Protein AF-A0A9E1X4Q5-F1 (afdb_monomer)

pLDDT: mean 82.41, std 16.45, range [34.28, 97.38]

Structure (mmCIF, N/CA/C/O backbone):
data_AF-A0A9E1X4Q5-F1
#
_entry.id   AF-A0A9E1X4Q5-F1
#
loop_
_atom_site.group_PDB
_atom_site.id
_atom_site.type_symbol
_atom_site.label_atom_id
_atom_site.label_alt_id
_atom_site.label_comp_id
_atom_site.label_asym_id
_atom_site.label_entity_id
_atom_site.label_seq_id
_atom_site.pdbx_PDB_ins_code
_atom_site.Cartn_x
_atom_site.Cartn_y
_atom_site.Cartn_z
_atom_site.occupancy
_atom_site.B_iso_or_equiv
_atom_site.auth_seq_id
_atom_site.auth_comp_id
_atom_site.auth_asym_id
_atom_site.auth_atom_id
_atom_site.pdbx_PDB_model_num
ATOM 1 N N . MET A 1 1 ? -18.851 26.714 -22.599 1.00 34.28 1 MET A N 1
ATOM 2 C CA . MET A 1 1 ? -17.697 27.621 -22.749 1.00 34.28 1 MET A CA 1
ATOM 3 C C . MET A 1 1 ? -16.545 26.912 -22.076 1.00 34.28 1 MET A C 1
ATOM 5 O O . MET A 1 1 ? -16.509 26.862 -20.859 1.00 34.28 1 MET A O 1
ATOM 9 N N . THR A 1 2 ? -15.732 26.218 -22.861 1.00 35.66 2 THR A N 1
ATOM 10 C CA . THR A 1 2 ? -14.539 25.508 -22.399 1.00 35.66 2 THR A CA 1
ATOM 11 C C . THR A 1 2 ? -13.485 26.551 -22.055 1.00 35.66 2 THR A C 1
ATOM 13 O O . THR A 1 2 ? -12.970 27.226 -22.943 1.00 35.66 2 THR A O 1
ATOM 16 N N . THR A 1 3 ? -13.211 26.738 -20.769 1.00 34.78 3 THR A N 1
ATOM 17 C CA . THR A 1 3 ? -12.024 27.454 -20.309 1.00 34.78 3 THR A CA 1
ATOM 18 C C . THR A 1 3 ? -10.852 26.494 -20.442 1.00 34.78 3 THR A C 1
ATOM 20 O O . THR A 1 3 ? -10.623 25.654 -19.582 1.00 34.78 3 THR A O 1
ATOM 23 N N . THR A 1 4 ? -10.155 26.561 -21.572 1.00 42.19 4 THR A N 1
ATOM 24 C CA . THR A 1 4 ? -8.804 26.012 -21.688 1.00 42.19 4 THR A CA 1
ATOM 25 C C . THR A 1 4 ? -7.897 26.893 -20.839 1.00 42.19 4 THR A C 1
ATOM 27 O O . THR A 1 4 ? -7.457 27.950 -21.296 1.00 42.19 4 THR A O 1
ATOM 30 N N . GLU A 1 5 ? -7.694 26.521 -19.578 1.00 45.84 5 GLU A N 1
ATOM 31 C CA . GLU A 1 5 ? -6.597 27.080 -18.796 1.00 45.84 5 GLU A CA 1
ATOM 32 C C . GLU A 1 5 ? -5.300 26.569 -19.418 1.00 45.84 5 GLU A C 1
ATOM 34 O O . GLU A 1 5 ? -5.073 25.366 -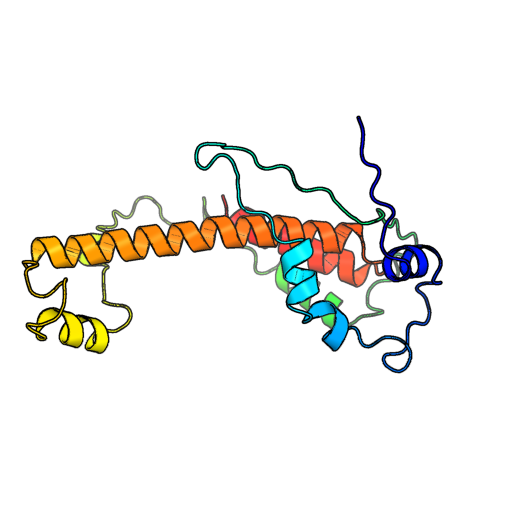19.532 1.00 45.84 5 GLU A O 1
ATOM 39 N N . ASN A 1 6 ? -4.490 27.496 -19.928 1.00 40.47 6 ASN A N 1
ATOM 40 C CA . ASN A 1 6 ? -3.160 27.155 -20.406 1.00 40.47 6 ASN A CA 1
ATOM 41 C C . ASN A 1 6 ? -2.339 26.663 -19.209 1.00 40.47 6 ASN A C 1
ATOM 43 O O . ASN A 1 6 ? -2.387 27.309 -18.158 1.00 40.47 6 ASN A O 1
ATOM 47 N N . PRO A 1 7 ? -1.561 25.579 -19.356 1.00 46.53 7 PRO A N 1
ATOM 48 C CA . PRO A 1 7 ? -0.659 25.151 -18.302 1.00 46.53 7 PRO A CA 1
ATOM 49 C C . PRO A 1 7 ? 0.303 26.289 -17.943 1.00 46.53 7 PRO A C 1
ATOM 51 O O . PRO A 1 7 ? 0.697 27.090 -18.799 1.00 46.53 7 PRO A O 1
ATOM 54 N N . SER A 1 8 ? 0.672 26.356 -16.662 1.00 49.31 8 SER A N 1
ATOM 55 C CA . SER A 1 8 ? 1.704 27.272 -16.171 1.00 49.31 8 SER A CA 1
ATOM 56 C C . SER A 1 8 ? 2.956 27.185 -17.066 1.00 49.31 8 SER A C 1
ATOM 58 O O . SER A 1 8 ? 3.324 26.078 -17.475 1.00 49.31 8 SER A O 1
ATOM 60 N N . PRO A 1 9 ? 3.643 28.306 -17.364 1.00 45.00 9 PRO A N 1
ATOM 61 C CA . PRO A 1 9 ? 4.861 28.321 -18.179 1.00 45.00 9 PRO A CA 1
ATOM 62 C C . PRO A 1 9 ? 5.934 27.312 -17.732 1.00 45.00 9 PRO A C 1
ATOM 64 O O . PRO A 1 9 ? 6.701 26.829 -18.560 1.00 45.00 9 PRO A O 1
ATOM 67 N N . GLU A 1 10 ? 5.967 26.956 -16.446 1.00 48.50 10 GLU A N 1
ATOM 68 C CA . GLU A 1 10 ? 6.881 25.946 -15.895 1.00 48.50 10 GLU A CA 1
ATOM 69 C C . GLU A 1 10 ? 6.459 24.504 -16.214 1.00 48.50 10 GLU A C 1
ATOM 71 O O . GLU A 1 10 ? 7.312 23.650 -16.437 1.00 48.50 10 GLU A O 1
ATOM 76 N N . ALA A 1 11 ? 5.154 24.226 -16.302 1.00 43.97 11 ALA A N 1
ATOM 77 C CA . ALA A 1 11 ? 4.646 22.913 -16.703 1.00 43.97 11 ALA A CA 1
ATOM 78 C C . ALA A 1 11 ? 4.908 22.645 -18.194 1.00 43.97 11 ALA A C 1
ATOM 80 O O . ALA A 1 11 ? 5.283 21.537 -18.564 1.00 43.97 11 ALA A O 1
ATOM 81 N N . ALA A 1 12 ? 4.806 23.681 -19.035 1.00 42.03 12 ALA A N 1
ATOM 82 C CA . ALA A 1 12 ? 5.176 23.595 -20.448 1.00 42.03 12 ALA A CA 1
ATOM 83 C C . ALA A 1 12 ? 6.688 23.361 -20.651 1.00 42.03 12 ALA A C 1
ATOM 85 O O . ALA A 1 12 ? 7.083 22.670 -21.591 1.00 42.03 12 ALA A O 1
ATOM 86 N N . ALA A 1 13 ? 7.532 23.883 -19.754 1.00 42.75 13 ALA A N 1
ATOM 87 C CA . ALA A 1 13 ? 8.980 23.680 -19.801 1.00 42.75 13 ALA A CA 1
ATOM 88 C C . ALA A 1 13 ? 9.401 22.232 -19.476 1.00 42.75 13 ALA A C 1
ATOM 90 O O . ALA A 1 13 ? 10.412 21.766 -19.997 1.00 42.75 13 ALA A O 1
ATOM 91 N N . MET A 1 14 ? 8.620 21.492 -18.676 1.00 45.22 14 MET A N 1
ATOM 92 C CA . MET A 1 14 ? 8.900 20.078 -18.379 1.00 45.22 14 MET A CA 1
ATOM 93 C C . MET A 1 14 ? 8.682 19.152 -19.583 1.00 45.22 14 MET A C 1
ATOM 95 O O . MET A 1 14 ? 9.390 18.159 -19.711 1.00 45.22 14 MET A O 1
ATOM 99 N N . THR A 1 15 ? 7.751 19.484 -20.483 1.00 46.56 15 THR A N 1
ATOM 100 C CA . THR A 1 15 ? 7.451 18.697 -21.696 1.00 46.56 15 THR A CA 1
ATOM 101 C C . THR A 1 15 ? 8.539 18.754 -22.777 1.00 46.56 15 THR A C 1
ATOM 103 O O . THR A 1 15 ? 8.552 17.902 -23.659 1.00 46.56 15 THR A O 1
ATOM 106 N N . GLU A 1 16 ? 9.458 19.726 -22.726 1.00 41.88 16 GLU A N 1
ATOM 107 C CA . GLU A 1 16 ? 10.549 19.884 -23.710 1.00 41.88 16 GLU A CA 1
ATOM 108 C C . GLU A 1 16 ? 11.948 19.535 -23.160 1.00 41.88 16 GLU A C 1
ATOM 110 O O . GLU A 1 16 ? 12.935 19.611 -23.894 1.00 41.88 16 GLU A O 1
ATOM 115 N N . MET A 1 17 ? 12.077 19.148 -21.885 1.00 44.88 17 MET A N 1
ATOM 116 C CA . MET A 1 17 ? 13.381 18.847 -21.284 1.00 44.88 17 MET A CA 1
ATOM 117 C C . MET A 1 17 ? 13.814 17.396 -21.533 1.00 44.88 17 MET A C 1
ATOM 119 O O . MET A 1 17 ? 13.203 16.459 -21.025 1.00 44.88 17 MET A O 1
ATOM 123 N N . ASP A 1 18 ? 14.929 17.224 -22.253 1.00 43.88 18 ASP A N 1
ATOM 124 C CA . ASP A 1 18 ? 15.653 15.953 -22.383 1.00 43.88 18 ASP A CA 1
ATOM 125 C C . ASP A 1 18 ? 15.899 15.340 -20.990 1.00 43.88 18 ASP A C 1
ATOM 127 O O . ASP A 1 18 ? 16.696 15.835 -20.187 1.00 43.88 18 ASP A O 1
ATOM 131 N N . THR A 1 19 ? 15.216 14.231 -20.702 1.00 51.94 19 THR A N 1
ATOM 132 C CA . THR A 1 19 ? 15.195 13.558 -19.390 1.00 51.94 19 THR A CA 1
ATOM 133 C C . THR A 1 19 ? 16.547 12.979 -18.956 1.00 51.94 19 THR A C 1
ATOM 135 O O . THR A 1 19 ? 16.670 12.447 -17.854 1.00 51.94 19 THR A O 1
ATOM 138 N N . GLU A 1 20 ? 17.572 13.044 -19.808 1.00 48.12 20 GLU A N 1
ATOM 139 C CA . GLU A 1 20 ? 18.869 12.418 -19.554 1.00 48.12 20 GLU A CA 1
ATOM 140 C C . GLU A 1 20 ? 19.770 13.196 -18.582 1.00 48.12 20 GLU A C 1
ATOM 142 O O . GLU A 1 20 ? 20.693 12.589 -18.046 1.00 48.12 20 GLU A O 1
ATOM 147 N N . ASN A 1 21 ? 19.535 14.487 -18.294 1.00 47.09 21 ASN A N 1
ATOM 148 C CA . ASN A 1 21 ? 20.440 15.266 -17.427 1.00 47.09 21 ASN A CA 1
ATOM 149 C C . ASN A 1 21 ? 19.767 16.416 -16.652 1.00 47.09 21 ASN A C 1
ATOM 151 O O . ASN A 1 21 ? 20.207 17.565 -16.725 1.00 47.09 21 ASN A O 1
ATOM 155 N N . ILE A 1 22 ? 18.745 16.133 -15.841 1.00 51.69 22 ILE A N 1
ATOM 156 C CA . ILE A 1 22 ? 18.326 17.102 -14.815 1.00 51.69 22 ILE A CA 1
ATOM 157 C C . ILE A 1 22 ? 19.232 16.915 -13.598 1.00 51.69 22 ILE A C 1
ATOM 159 O O . ILE A 1 22 ? 19.037 16.014 -12.787 1.00 51.69 22 ILE A O 1
ATOM 163 N N . SER A 1 23 ? 20.277 17.735 -13.490 1.00 51.00 23 SER A N 1
ATOM 164 C CA . SER A 1 23 ? 21.059 17.806 -12.254 1.00 51.00 23 SER A CA 1
ATOM 165 C C . SER A 1 23 ? 20.244 18.524 -11.172 1.00 51.00 23 SER A C 1
ATOM 167 O O . SER A 1 23 ? 19.636 19.549 -11.483 1.00 51.00 23 SER A O 1
ATOM 169 N N . ASP A 1 24 ? 20.322 18.078 -9.913 1.00 50.56 24 ASP A N 1
ATOM 170 C CA . ASP A 1 24 ? 19.717 18.744 -8.735 1.00 50.56 24 ASP 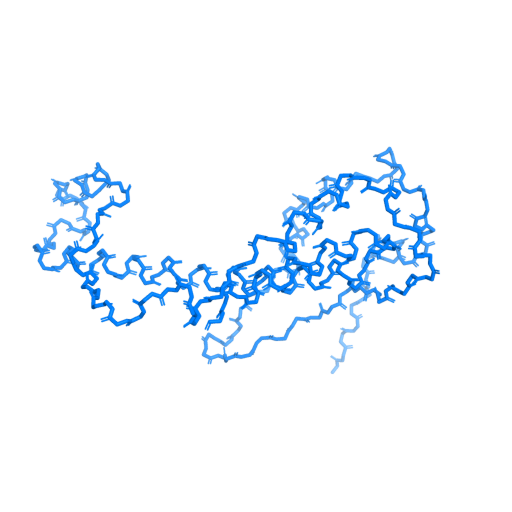A CA 1
ATOM 171 C C . ASP A 1 24 ? 20.055 20.252 -8.636 1.00 50.56 24 ASP A C 1
ATOM 173 O O . ASP A 1 24 ? 19.380 21.004 -7.943 1.00 50.56 24 ASP A O 1
ATOM 177 N N . ALA A 1 25 ? 21.102 20.719 -9.328 1.00 57.19 25 ALA A N 1
ATOM 178 C CA . ALA A 1 25 ? 21.496 22.126 -9.376 1.00 57.19 25 ALA A CA 1
ATOM 179 C C . ALA A 1 25 ? 20.640 23.004 -10.316 1.00 57.19 25 ALA A C 1
ATOM 181 O O . ALA A 1 25 ? 20.704 24.226 -10.209 1.00 57.19 25 ALA A O 1
ATOM 182 N N . ALA A 1 26 ? 19.884 22.413 -11.250 1.00 63.53 26 ALA A N 1
ATOM 183 C CA . ALA A 1 26 ? 19.108 23.138 -12.264 1.00 63.53 26 ALA A CA 1
ATOM 184 C C . ALA A 1 26 ? 17.605 23.206 -11.945 1.00 63.53 26 ALA A C 1
ATOM 186 O O . ALA A 1 26 ? 16.926 24.117 -12.411 1.00 63.53 26 ALA A O 1
ATOM 187 N N . PHE 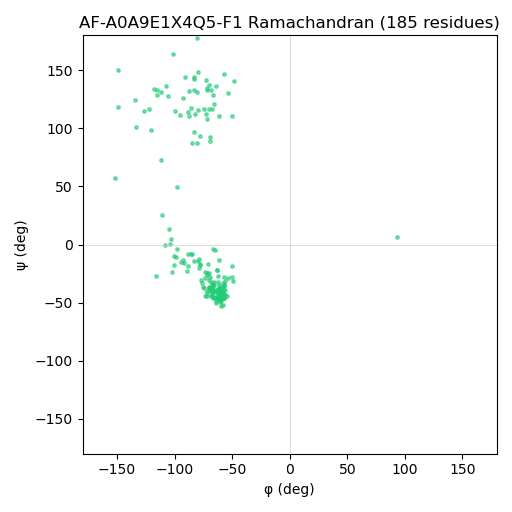A 1 27 ? 17.096 22.267 -11.143 1.00 66.56 27 PHE A N 1
ATOM 188 C CA . PHE A 1 27 ? 15.701 22.212 -10.722 1.00 66.56 27 PHE A CA 1
ATOM 189 C C . PHE A 1 27 ? 15.623 21.590 -9.328 1.00 66.56 27 PHE A C 1
ATOM 191 O O . PHE A 1 27 ? 16.023 20.441 -9.132 1.00 66.56 27 PHE A O 1
ATOM 198 N N . ASP A 1 28 ? 15.128 22.352 -8.352 1.00 80.19 28 ASP A N 1
ATOM 199 C CA . ASP A 1 28 ? 14.955 21.844 -6.994 1.00 80.19 28 ASP A CA 1
ATOM 200 C C . ASP A 1 28 ? 13.667 21.021 -6.914 1.00 80.19 28 ASP A C 1
ATOM 202 O O . ASP A 1 28 ? 12.594 21.517 -6.566 1.00 80.19 28 ASP A O 1
ATOM 206 N N . PHE A 1 29 ? 13.790 19.732 -7.228 1.00 73.25 29 PHE A N 1
ATOM 207 C CA . PHE A 1 29 ? 12.690 18.776 -7.123 1.00 73.25 29 PHE A CA 1
ATOM 208 C C . PHE A 1 29 ? 12.080 18.719 -5.723 1.00 73.25 29 PHE A C 1
ATOM 210 O O . PHE A 1 29 ? 10.887 18.453 -5.600 1.00 73.25 29 PHE A O 1
ATOM 217 N N . ARG A 1 30 ? 12.868 18.952 -4.663 1.00 75.75 30 ARG A N 1
ATOM 218 C CA . ARG A 1 30 ? 12.344 18.909 -3.293 1.00 75.75 30 ARG A CA 1
ATOM 219 C C . ARG A 1 30 ? 11.498 20.137 -3.009 1.00 75.75 30 ARG A C 1
ATOM 221 O O . ARG A 1 30 ? 10.426 19.974 -2.438 1.00 75.75 30 ARG A O 1
ATOM 228 N N . ALA A 1 31 ? 11.950 21.327 -3.391 1.00 82.75 31 ALA A N 1
ATOM 229 C CA . ALA A 1 31 ? 11.144 22.537 -3.250 1.00 82.75 31 ALA A CA 1
ATOM 230 C C . ALA A 1 31 ? 9.865 22.441 -4.088 1.00 82.75 31 ALA A C 1
ATOM 232 O O . ALA A 1 31 ? 8.782 22.694 -3.576 1.00 82.75 31 ALA A O 1
ATOM 233 N N . TYR A 1 32 ? 9.985 21.979 -5.333 1.00 78.62 32 TYR A N 1
ATOM 234 C CA . TYR A 1 32 ? 8.855 21.805 -6.240 1.00 78.62 32 TYR A CA 1
ATOM 235 C C . TYR A 1 32 ? 7.810 20.801 -5.727 1.00 78.62 32 TYR A C 1
ATOM 237 O O . TYR A 1 32 ? 6.614 21.075 -5.771 1.00 78.62 32 TYR A O 1
ATOM 245 N N . ALA A 1 33 ? 8.244 19.636 -5.236 1.00 76.38 33 ALA A N 1
ATOM 246 C CA . ALA A 1 33 ? 7.332 18.594 -4.763 1.00 76.38 33 ALA A CA 1
ATOM 247 C C . ALA A 1 33 ? 6.678 18.924 -3.411 1.00 76.38 33 ALA A C 1
ATOM 249 O O . ALA A 1 33 ? 5.620 18.382 -3.109 1.00 76.38 33 ALA A O 1
ATOM 250 N N . ASN A 1 34 ? 7.301 19.787 -2.600 1.00 81.25 34 ASN A N 1
ATOM 251 C CA . ASN A 1 34 ? 6.814 20.155 -1.267 1.00 81.25 34 ASN A CA 1
ATOM 252 C C . ASN A 1 34 ? 6.179 21.557 -1.214 1.00 81.25 34 ASN A C 1
ATOM 254 O O . ASN A 1 34 ? 5.990 22.083 -0.119 1.00 81.25 34 ASN A O 1
ATOM 258 N N . ASP A 1 35 ? 5.873 22.170 -2.360 1.00 85.00 35 ASP A N 1
ATOM 259 C CA . ASP A 1 35 ? 5.189 23.464 -2.432 1.00 85.00 35 ASP A CA 1
ATOM 260 C C . ASP A 1 35 ? 3.695 23.312 -2.058 1.00 85.00 35 ASP A C 1
ATOM 262 O O . ASP A 1 35 ? 2.941 22.677 -2.805 1.00 85.00 35 ASP A O 1
ATOM 266 N N . PRO A 1 36 ? 3.233 23.876 -0.921 1.00 84.31 36 PRO A N 1
ATOM 267 C CA . PRO A 1 36 ? 1.852 23.729 -0.465 1.00 84.31 36 PRO A CA 1
ATOM 268 C C . PRO A 1 36 ? 0.825 24.393 -1.383 1.00 84.31 36 PRO A C 1
ATOM 270 O O . PRO A 1 36 ? -0.282 23.869 -1.521 1.00 84.31 36 PRO A O 1
ATOM 273 N N . ASP A 1 37 ? 1.167 25.524 -2.004 1.00 84.75 37 ASP A N 1
ATOM 274 C CA . ASP A 1 37 ? 0.241 26.250 -2.878 1.00 84.75 37 ASP A CA 1
ATOM 275 C C . ASP A 1 37 ? -0.032 25.399 -4.121 1.00 84.75 37 ASP A C 1
ATOM 277 O O . ASP A 1 37 ? -1.179 25.127 -4.475 1.00 84.75 37 ASP A O 1
ATOM 281 N N . ARG A 1 38 ? 1.033 24.823 -4.680 1.00 78.69 38 ARG A N 1
ATOM 282 C CA . ARG A 1 38 ? 0.946 23.879 -5.791 1.00 78.69 38 ARG A CA 1
ATOM 283 C C . ARG A 1 38 ? 0.175 22.610 -5.425 1.00 78.69 38 ARG A C 1
ATOM 285 O O . ARG A 1 38 ? -0.667 22.161 -6.199 1.00 78.69 38 ARG A O 1
ATOM 292 N N . ILE A 1 39 ? 0.454 22.004 -4.268 1.00 79.62 39 ILE A N 1
ATOM 293 C CA . ILE A 1 39 ? -0.301 20.830 -3.795 1.00 79.62 39 ILE A CA 1
ATOM 294 C C . ILE A 1 39 ? -1.789 21.173 -3.723 1.00 79.62 39 ILE A C 1
ATOM 296 O O . ILE A 1 39 ? -2.621 20.357 -4.115 1.00 79.62 39 ILE A O 1
ATOM 300 N N . THR A 1 40 ? -2.128 22.383 -3.281 1.00 80.94 40 THR A N 1
ATOM 301 C CA . THR A 1 40 ? -3.514 22.850 -3.186 1.00 80.94 40 THR A CA 1
ATOM 302 C C . THR A 1 40 ? -4.162 23.014 -4.564 1.00 80.94 40 THR A C 1
ATOM 304 O O . THR A 1 40 ? -5.317 22.626 -4.722 1.00 80.94 40 THR A O 1
ATOM 307 N N . ASP A 1 41 ? -3.428 23.482 -5.578 1.00 77.56 41 ASP A N 1
ATOM 308 C CA . ASP A 1 41 ? -3.938 23.621 -6.954 1.00 77.56 41 ASP A CA 1
ATOM 309 C C . ASP A 1 41 ? -4.374 22.279 -7.574 1.00 77.56 41 ASP A C 1
ATOM 311 O O . ASP A 1 41 ? -5.352 22.215 -8.330 1.00 77.56 41 ASP A O 1
ATOM 315 N N . PHE A 1 42 ? -3.668 21.195 -7.233 1.00 71.69 42 PHE A N 1
ATOM 316 C CA . PHE A 1 42 ? -3.977 19.834 -7.691 1.00 71.69 42 PHE A CA 1
ATOM 317 C C . PHE A 1 42 ? -4.844 19.039 -6.709 1.00 71.69 42 PHE A C 1
ATOM 319 O O . PHE A 1 42 ? -5.421 18.019 -7.092 1.00 71.69 42 PHE A O 1
ATOM 326 N N . SER A 1 43 ? -4.967 19.492 -5.459 1.00 74.56 43 SER A N 1
ATOM 327 C CA . SER A 1 43 ? -5.823 18.858 -4.461 1.00 74.56 43 SER A CA 1
ATOM 328 C C . SER A 1 43 ? -7.282 18.997 -4.875 1.00 74.56 43 SER A C 1
ATOM 330 O O . SER A 1 43 ? -7.815 20.094 -5.045 1.00 74.56 43 SER A O 1
ATOM 332 N N . ARG A 1 44 ? -7.953 17.859 -5.032 1.00 72.19 44 ARG A N 1
ATOM 333 C CA . ARG A 1 44 ? -9.385 17.791 -5.319 1.00 72.19 44 ARG A CA 1
ATOM 334 C C . ARG A 1 44 ? -10.086 17.121 -4.147 1.00 72.19 44 ARG A C 1
ATOM 336 O O . ARG A 1 44 ? -9.692 16.039 -3.721 1.00 72.19 44 ARG A O 1
ATOM 343 N N . SER A 1 45 ? -11.130 17.760 -3.633 1.00 75.56 45 SER A N 1
ATOM 344 C CA . SER A 1 45 ? -12.119 17.091 -2.792 1.00 75.56 45 SER A CA 1
ATOM 345 C C . SER A 1 45 ? -13.094 16.329 -3.677 1.00 75.56 45 SER A C 1
ATOM 347 O O . SER A 1 45 ? -13.394 16.764 -4.787 1.00 75.56 45 SER A O 1
ATOM 349 N N . ASN A 1 46 ? -13.617 15.210 -3.185 1.00 76.75 46 ASN A N 1
ATOM 350 C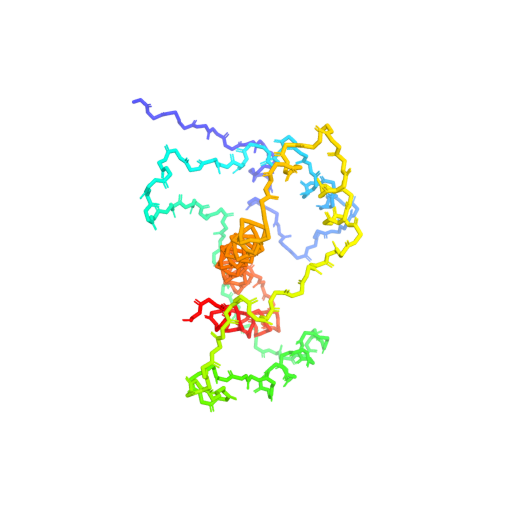 CA . ASN A 1 46 ? -14.726 14.557 -3.860 1.00 76.75 46 ASN A CA 1
ATOM 351 C C . ASN A 1 46 ? -15.996 15.413 -3.695 1.00 76.75 46 ASN A C 1
ATOM 353 O O . ASN A 1 46 ? -16.456 15.618 -2.572 1.00 76.75 46 ASN A O 1
ATOM 357 N N . ASP A 1 47 ? -16.538 15.919 -4.804 1.00 81.69 47 ASP A N 1
ATOM 358 C CA . ASP A 1 47 ? -17.739 16.766 -4.808 1.00 81.69 47 ASP A CA 1
ATOM 359 C C . ASP A 1 47 ? -19.018 15.970 -4.485 1.00 81.69 47 ASP A C 1
ATOM 361 O O . ASP A 1 47 ? -19.991 16.533 -3.979 1.00 81.69 47 ASP A O 1
ATOM 365 N N . ASP A 1 48 ? -19.013 14.656 -4.741 1.00 85.94 48 ASP A N 1
ATOM 366 C CA . ASP A 1 48 ? -20.077 13.728 -4.351 1.00 85.94 48 ASP A CA 1
ATOM 367 C C . ASP A 1 48 ? -19.521 12.629 -3.445 1.00 85.94 48 ASP A C 1
ATOM 369 O O . ASP A 1 48 ? -18.987 11.615 -3.897 1.00 85.94 48 ASP A O 1
ATOM 373 N N . VAL A 1 49 ? -19.711 12.809 -2.139 1.00 82.44 49 VAL A N 1
ATOM 374 C CA . VAL A 1 49 ? -19.276 11.864 -1.099 1.00 82.44 49 VAL A CA 1
ATOM 375 C C . VAL A 1 49 ? -19.926 10.478 -1.198 1.00 82.44 49 VAL A C 1
ATOM 377 O O . VAL A 1 49 ? -19.455 9.554 -0.546 1.00 82.44 49 VAL A O 1
ATOM 380 N N . ASN A 1 50 ? -20.985 10.316 -2.000 1.00 86.69 50 ASN A N 1
ATOM 381 C CA . ASN A 1 50 ? -21.618 9.018 -2.248 1.00 86.69 50 ASN A CA 1
ATOM 382 C C . ASN A 1 50 ? -21.152 8.374 -3.560 1.00 86.69 50 ASN A C 1
ATOM 384 O O . ASN A 1 50 ? -21.570 7.254 -3.870 1.00 86.69 50 ASN A O 1
ATOM 388 N N . SER A 1 51 ? -20.324 9.065 -4.348 1.00 87.12 51 SER A N 1
ATOM 389 C CA . SER A 1 51 ? -19.792 8.498 -5.578 1.00 87.12 51 SER A CA 1
ATOM 390 C C . SER A 1 51 ? -18.858 7.337 -5.257 1.00 87.12 51 SER A C 1
ATOM 392 O O . SER A 1 51 ? -17.910 7.469 -4.488 1.00 87.12 51 SER A O 1
ATOM 394 N N . LEU A 1 52 ? -19.105 6.204 -5.909 1.00 86.69 52 LEU A N 1
ATOM 395 C CA . LEU A 1 52 ? -18.248 5.020 -5.828 1.00 86.69 52 LEU A CA 1
ATOM 396 C C . LEU A 1 52 ? -17.007 5.131 -6.721 1.00 86.69 52 LEU A C 1
ATOM 398 O O . LEU A 1 52 ? -16.105 4.305 -6.622 1.00 86.69 52 LEU A O 1
ATOM 402 N N . ILE A 1 53 ? -16.986 6.098 -7.643 1.00 88.06 53 ILE A N 1
ATOM 403 C CA . ILE A 1 53 ? -15.927 6.250 -8.640 1.00 88.06 53 ILE A CA 1
ATOM 404 C C . ILE A 1 53 ? -15.524 7.719 -8.706 1.00 88.06 53 ILE A C 1
ATOM 406 O O . ILE A 1 53 ? -16.347 8.591 -8.989 1.00 88.06 53 ILE A O 1
ATOM 410 N N . SER A 1 54 ? -14.236 7.976 -8.504 1.00 85.06 54 SER A N 1
ATOM 411 C CA . SER A 1 54 ? -13.613 9.269 -8.763 1.00 85.06 54 SER A CA 1
ATOM 412 C C . SER A 1 54 ? -12.600 9.114 -9.890 1.00 85.06 54 SER A C 1
ATOM 414 O O . SER A 1 54 ? -11.817 8.164 -9.902 1.00 85.06 54 SER A O 1
ATOM 416 N N . VAL A 1 55 ? -12.642 10.021 -10.863 1.00 85.00 55 VAL A N 1
ATOM 417 C CA . VAL A 1 55 ? -11.715 10.031 -11.998 1.00 85.00 55 VAL A CA 1
ATOM 418 C C . VAL A 1 55 ? -10.721 11.161 -11.789 1.00 85.00 55 VAL A C 1
ATOM 420 O O . VAL A 1 55 ? -11.117 12.305 -11.581 1.00 85.00 55 VAL A O 1
ATOM 423 N N . VAL A 1 56 ? -9.434 10.837 -11.883 1.00 81.81 56 VAL A N 1
ATOM 424 C CA . VAL A 1 56 ? -8.335 11.802 -11.809 1.00 81.81 56 VAL A CA 1
ATOM 425 C C . VAL A 1 56 ? -7.583 11.766 -13.134 1.00 81.81 56 VAL A C 1
ATOM 427 O O . VAL A 1 56 ? -7.316 10.690 -13.669 1.00 81.81 56 VAL A O 1
ATOM 430 N N . GLU A 1 57 ? -7.286 12.941 -13.684 1.00 83.38 57 GLU A N 1
ATOM 431 C CA . GLU A 1 57 ? -6.488 13.059 -14.903 1.00 83.38 57 GLU A CA 1
ATOM 432 C C . GLU A 1 57 ? -5.043 12.632 -14.644 1.00 83.38 57 GLU A C 1
ATOM 434 O O . GLU A 1 57 ? -4.400 13.066 -13.684 1.00 83.38 57 GLU A O 1
ATOM 439 N N . ASP A 1 58 ? -4.526 11.799 -15.538 1.00 83.38 58 ASP A N 1
ATOM 440 C CA . ASP A 1 58 ? -3.135 11.394 -15.528 1.00 83.38 58 ASP A CA 1
ATOM 441 C C . ASP A 1 58 ? -2.284 12.371 -16.343 1.00 83.38 58 ASP A C 1
ATOM 443 O O . ASP A 1 58 ? -2.421 12.475 -17.559 1.00 83.38 58 ASP A O 1
ATOM 447 N N . ASN A 1 59 ? -1.396 13.083 -15.657 1.00 84.31 59 ASN A N 1
ATOM 448 C CA . ASN A 1 59 ? -0.545 14.119 -16.235 1.00 84.31 59 ASN A CA 1
ATOM 449 C C . ASN A 1 59 ? 0.853 13.567 -16.565 1.00 84.31 59 ASN A C 1
ATOM 451 O O . ASN A 1 59 ? 1.863 14.132 -16.139 1.00 84.31 59 ASN A O 1
ATOM 455 N N . SER A 1 60 ? 0.926 12.427 -17.260 1.00 86.06 60 SER A N 1
ATOM 456 C CA . SER A 1 60 ? 2.198 11.775 -17.581 1.00 86.06 60 SER A CA 1
ATOM 457 C C . SER A 1 60 ? 2.180 11.002 -18.902 1.00 86.06 60 SER A C 1
ATOM 459 O O . SER A 1 60 ? 1.146 10.496 -19.331 1.00 86.06 60 SER A O 1
ATOM 461 N N . ASP A 1 61 ? 3.343 10.919 -19.556 1.00 91.19 61 ASP A N 1
ATOM 462 C CA . ASP A 1 61 ? 3.530 10.083 -20.742 1.00 91.19 61 ASP A CA 1
ATOM 463 C C . ASP A 1 61 ? 3.825 8.629 -20.351 1.00 91.19 61 ASP A C 1
ATOM 465 O O . ASP A 1 61 ? 4.582 8.346 -19.416 1.00 91.19 61 ASP A O 1
ATOM 469 N N . ALA A 1 62 ? 3.315 7.690 -21.148 1.00 94.69 62 ALA A N 1
ATOM 470 C CA . ALA A 1 62 ? 3.668 6.281 -21.030 1.00 94.69 62 ALA A CA 1
ATOM 471 C C . ALA A 1 62 ? 5.028 5.997 -21.690 1.00 94.69 62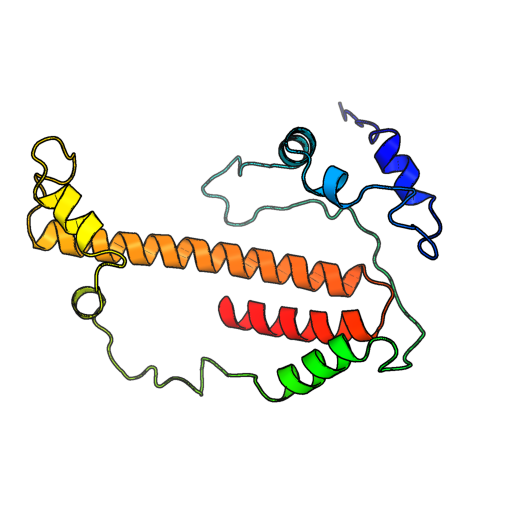 ALA A C 1
ATOM 473 O O . ALA A 1 62 ? 5.180 6.083 -22.913 1.00 94.69 62 ALA A O 1
ATOM 474 N N . ILE A 1 63 ? 6.021 5.590 -20.895 1.00 95.00 63 ILE A N 1
ATOM 475 C CA . ILE A 1 63 ? 7.388 5.357 -21.375 1.00 95.00 63 ILE A CA 1
ATOM 476 C C . ILE A 1 63 ? 7.642 3.868 -21.615 1.00 95.00 63 ILE A C 1
ATOM 478 O O . ILE A 1 63 ? 7.733 3.063 -20.683 1.00 95.00 63 ILE A O 1
ATOM 482 N N . PHE A 1 64 ? 7.866 3.506 -22.877 1.00 94.62 64 PHE A N 1
ATOM 483 C CA . PHE A 1 64 ? 8.368 2.187 -23.264 1.00 94.62 64 PHE A CA 1
ATOM 484 C C . PHE A 1 64 ? 9.896 2.177 -23.249 1.00 94.62 64 PHE A C 1
ATOM 486 O O . PHE A 1 64 ? 10.539 3.046 -23.833 1.00 94.62 64 PHE A O 1
ATOM 493 N N . THR A 1 65 ? 10.483 1.158 -22.620 1.00 89.88 65 THR A N 1
ATOM 494 C CA . THR A 1 65 ? 11.934 0.950 -22.624 1.00 89.88 65 THR A CA 1
ATOM 495 C C . THR A 1 65 ? 12.289 -0.296 -23.426 1.00 89.88 65 THR A C 1
ATOM 497 O O . THR A 1 65 ? 11.693 -1.360 -23.251 1.00 89.88 65 THR A O 1
ATOM 500 N N . TRP A 1 66 ? 13.258 -0.152 -24.328 1.00 93.25 66 TRP A N 1
ATOM 501 C CA . TRP A 1 66 ? 13.776 -1.236 -25.174 1.00 93.25 66 TRP A CA 1
ATOM 502 C C . TRP A 1 66 ? 15.135 -1.752 -24.687 1.00 93.25 66 TRP A C 1
ATOM 504 O O . TRP A 1 66 ? 15.725 -2.641 -25.300 1.00 93.25 66 TRP A O 1
ATOM 514 N N . ARG A 1 67 ? 15.648 -1.182 -23.589 1.00 86.25 67 ARG A N 1
ATOM 515 C CA . ARG A 1 67 ? 16.865 -1.631 -22.915 1.00 86.25 67 ARG A CA 1
ATOM 516 C C . ARG A 1 67 ? 16.476 -2.562 -21.775 1.00 86.25 67 ARG A C 1
ATOM 518 O O . ARG A 1 67 ? 15.890 -2.130 -20.789 1.00 86.25 67 ARG A O 1
ATOM 525 N N . TYR A 1 68 ? 16.809 -3.839 -21.932 1.00 86.81 68 TYR A N 1
ATOM 526 C CA . TYR A 1 68 ? 16.457 -4.905 -20.987 1.00 86.81 68 TYR A CA 1
ATOM 527 C C . TYR A 1 68 ? 17.625 -5.335 -20.096 1.00 86.81 68 TYR A C 1
ATOM 529 O O . TYR A 1 68 ? 17.492 -6.299 -19.342 1.00 86.81 68 TYR A O 1
ATOM 537 N N . ASP A 1 69 ? 18.764 -4.648 -20.198 1.00 85.25 69 ASP A N 1
ATOM 538 C CA . ASP A 1 69 ? 19.931 -4.910 -19.365 1.00 85.25 69 ASP A CA 1
ATOM 539 C C . ASP A 1 69 ? 19.564 -4.677 -17.899 1.00 85.25 69 ASP A C 1
ATOM 541 O O . ASP A 1 69 ? 19.282 -3.559 -17.470 1.00 85.25 69 ASP A O 1
ATOM 545 N N . LYS A 1 70 ? 19.521 -5.772 -17.148 1.00 83.62 70 LYS A N 1
ATOM 546 C CA . LYS A 1 70 ? 19.116 -5.793 -15.750 1.00 83.62 70 LYS A CA 1
ATOM 547 C C . LYS A 1 70 ? 20.328 -5.603 -14.839 1.00 83.62 70 LYS A C 1
ATOM 549 O O . LYS A 1 70 ? 21.400 -6.142 -15.114 1.00 83.62 70 LYS A O 1
ATOM 554 N N . GLY A 1 71 ? 20.140 -4.895 -13.728 1.00 83.88 71 GLY A N 1
ATOM 555 C CA . GLY A 1 71 ? 21.158 -4.715 -12.690 1.00 83.88 71 GLY A CA 1
ATOM 556 C C . GLY A 1 71 ? 22.010 -3.452 -12.836 1.00 83.88 71 GLY A C 1
ATOM 557 O O . GLY A 1 71 ? 22.921 -3.251 -12.031 1.00 83.88 71 GLY A O 1
ATOM 558 N N . GLU A 1 72 ? 21.696 -2.566 -13.790 1.00 88.94 72 GLU A N 1
ATOM 559 C CA . GLU A 1 72 ? 22.287 -1.220 -13.864 1.00 88.94 72 GLU A CA 1
ATOM 560 C C . GLU A 1 72 ? 22.005 -0.448 -12.560 1.00 88.94 72 GLU A C 1
ATOM 562 O O . GLU A 1 72 ? 22.848 0.294 -12.053 1.00 88.94 72 GLU A O 1
ATOM 567 N N . ARG A 1 73 ? 20.845 -0.715 -11.946 1.00 92.25 73 ARG A N 1
ATOM 568 C CA . ARG A 1 73 ? 20.456 -0.238 -10.616 1.00 92.25 73 ARG A CA 1
ATOM 569 C C . ARG A 1 73 ? 20.390 -1.394 -9.618 1.00 92.25 73 ARG A C 1
ATOM 571 O O . ARG A 1 73 ? 19.316 -1.773 -9.153 1.00 92.25 73 ARG A O 1
ATOM 578 N N . ALA A 1 74 ? 21.556 -1.905 -9.225 1.00 94.00 74 ALA A N 1
ATOM 579 C CA . ALA A 1 74 ? 21.707 -3.078 -8.351 1.00 94.00 74 ALA A CA 1
ATOM 580 C C . ALA A 1 74 ? 20.864 -3.065 -7.052 1.00 94.00 74 ALA A C 1
ATOM 582 O O . ALA A 1 74 ? 20.451 -4.118 -6.572 1.00 94.00 74 ALA A O 1
ATOM 583 N N . ALA A 1 75 ? 20.587 -1.893 -6.467 1.00 95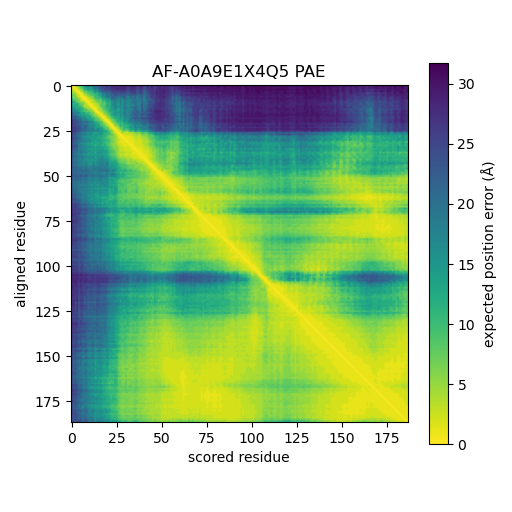.81 75 ALA A N 1
ATOM 584 C CA . ALA A 1 75 ? 19.729 -1.793 -5.283 1.00 95.81 75 ALA A CA 1
ATOM 585 C C . ALA A 1 75 ? 18.258 -2.145 -5.579 1.00 95.81 75 ALA A C 1
ATOM 587 O O . ALA A 1 75 ? 17.636 -2.848 -4.786 1.00 95.81 75 ALA A O 1
ATOM 588 N N . LEU A 1 76 ? 17.724 -1.695 -6.720 1.00 95.62 76 LEU A N 1
ATOM 589 C CA . LEU A 1 76 ? 16.356 -2.003 -7.150 1.00 95.62 76 LEU A CA 1
ATOM 590 C C . LEU A 1 76 ? 16.239 -3.463 -7.578 1.00 95.62 76 LEU A C 1
ATOM 592 O O . LEU A 1 76 ? 15.284 -4.133 -7.202 1.00 95.62 76 LEU A O 1
ATOM 596 N N . ASP A 1 77 ? 17.256 -3.978 -8.270 1.00 94.38 77 ASP A N 1
ATOM 597 C CA . ASP A 1 77 ? 17.328 -5.397 -8.608 1.00 94.38 77 ASP A CA 1
ATOM 598 C C . ASP A 1 77 ? 17.287 -6.286 -7.352 1.00 94.38 77 ASP A C 1
ATOM 600 O O . ASP A 1 77 ? 16.486 -7.213 -7.251 1.00 94.38 77 ASP A O 1
ATOM 604 N N . LYS A 1 78 ? 18.072 -5.943 -6.324 1.00 95.31 78 LYS A N 1
ATOM 605 C CA . LYS A 1 78 ? 18.055 -6.661 -5.043 1.00 95.31 78 LYS A CA 1
ATOM 606 C C . LYS A 1 78 ? 16.669 -6.666 -4.390 1.00 95.31 78 LYS A C 1
ATOM 608 O O . LYS A 1 78 ? 16.272 -7.687 -3.826 1.00 95.31 78 LYS A O 1
ATOM 613 N N . LEU A 1 79 ? 15.959 -5.538 -4.418 1.00 95.56 79 LEU A N 1
ATOM 614 C CA . LEU A 1 79 ? 14.607 -5.454 -3.864 1.00 95.56 79 LEU A CA 1
ATOM 615 C C . LEU A 1 79 ? 13.623 -6.296 -4.678 1.00 95.56 79 LEU A C 1
ATOM 617 O O . LEU A 1 79 ? 12.850 -7.046 -4.091 1.00 95.56 79 LEU A O 1
ATOM 621 N N . TYR A 1 80 ? 13.717 -6.250 -6.006 1.00 95.56 80 TYR A N 1
ATOM 622 C CA . TYR A 1 80 ? 12.909 -7.069 -6.903 1.00 95.56 80 TYR A CA 1
ATOM 623 C C . TYR A 1 80 ? 13.122 -8.575 -6.675 1.00 95.56 80 TYR A C 1
ATOM 625 O O . TYR A 1 80 ? 12.160 -9.330 -6.528 1.00 95.56 80 TYR A O 1
ATOM 633 N N . GLU A 1 81 ? 14.375 -9.032 -6.578 1.00 95.50 81 GLU A N 1
ATOM 634 C CA . GLU A 1 81 ? 14.687 -10.436 -6.286 1.00 95.50 81 GLU A CA 1
ATOM 635 C C . GLU A 1 81 ? 14.157 -10.880 -4.919 1.00 95.50 81 GLU A C 1
ATOM 637 O O . GLU A 1 81 ? 13.627 -11.986 -4.797 1.00 95.50 81 GLU A O 1
ATOM 642 N N . LYS A 1 82 ? 14.233 -10.009 -3.904 1.00 94.88 82 LYS A N 1
ATOM 643 C CA . LYS A 1 82 ? 13.646 -10.282 -2.588 1.00 94.88 82 LYS A CA 1
ATOM 644 C C . LYS A 1 82 ? 12.122 -10.395 -2.679 1.00 94.88 82 LYS A C 1
ATOM 646 O O . LYS A 1 82 ? 11.567 -11.391 -2.213 1.00 94.88 82 LYS A O 1
ATOM 651 N N . ALA A 1 83 ? 11.470 -9.418 -3.311 1.00 94.38 83 ALA A N 1
ATOM 652 C CA . ALA A 1 83 ? 10.016 -9.323 -3.397 1.00 94.38 83 ALA A CA 1
ATOM 653 C C . ALA A 1 83 ? 9.395 -10.582 -4.011 1.00 94.38 83 ALA A C 1
ATOM 655 O O . ALA A 1 83 ? 8.468 -11.131 -3.424 1.00 94.38 83 ALA A O 1
ATOM 656 N N . LYS A 1 84 ? 9.972 -11.124 -5.095 1.00 93.62 84 LYS A N 1
ATOM 657 C CA . LYS A 1 84 ? 9.501 -12.370 -5.737 1.00 93.62 84 LYS A CA 1
ATOM 658 C C . LYS A 1 84 ? 9.380 -13.567 -4.790 1.00 93.62 84 LYS A C 1
ATOM 660 O O . LYS A 1 84 ? 8.588 -14.465 -5.049 1.00 93.62 84 LYS A O 1
ATOM 665 N N . THR A 1 85 ? 10.187 -13.613 -3.732 1.00 92.69 85 THR A N 1
ATOM 666 C CA . THR A 1 85 ? 10.220 -14.741 -2.782 1.00 92.69 85 THR A CA 1
ATOM 667 C C . THR A 1 85 ? 9.460 -14.476 -1.487 1.00 92.69 85 THR A C 1
ATOM 669 O O . THR A 1 85 ? 9.292 -15.389 -0.689 1.00 92.69 85 THR A O 1
ATOM 672 N N . SER A 1 86 ? 9.033 -13.235 -1.251 1.00 88.69 86 SER A N 1
ATOM 673 C CA . SER A 1 86 ? 8.387 -12.798 -0.006 1.00 88.69 86 SER A CA 1
ATOM 674 C C . SER A 1 86 ? 6.907 -12.463 -0.204 1.00 88.69 86 SER A C 1
ATOM 676 O O . SER A 1 86 ? 6.353 -11.664 0.541 1.00 88.69 86 SER A O 1
ATOM 678 N N . GLN A 1 87 ? 6.272 -13.053 -1.217 1.00 89.06 87 GLN A N 1
ATOM 679 C CA . GLN A 1 87 ? 4.848 -12.873 -1.474 1.00 89.06 87 GLN A CA 1
ATOM 680 C C . GLN A 1 87 ? 4.026 -13.825 -0.588 1.00 89.06 87 GLN A C 1
ATOM 682 O O . GLN A 1 87 ? 4.334 -15.013 -0.526 1.00 89.06 87 GLN A O 1
ATOM 687 N N . TRP A 1 88 ? 2.987 -13.304 0.065 1.00 91.56 88 TRP A N 1
ATOM 688 C CA . TRP A 1 88 ? 1.928 -14.053 0.738 1.00 91.56 88 TRP A CA 1
ATOM 689 C C . TRP A 1 88 ? 0.656 -14.102 -0.127 1.00 91.56 88 TRP A C 1
ATOM 691 O O . TRP A 1 88 ? 0.516 -13.330 -1.082 1.00 91.56 88 TRP A O 1
ATOM 701 N N . ASN A 1 89 ? -0.260 -15.005 0.197 1.00 91.69 89 ASN A N 1
ATOM 702 C CA . ASN A 1 89 ? -1.595 -15.092 -0.384 1.00 91.69 89 ASN A CA 1
ATOM 703 C C . ASN A 1 89 ? -2.631 -15.093 0.740 1.00 91.69 89 ASN A C 1
ATOM 705 O O . ASN A 1 89 ? -2.703 -16.052 1.513 1.00 91.69 89 ASN A O 1
ATOM 709 N N . GLY A 1 90 ? -3.459 -14.047 0.802 1.00 91.06 90 GLY A N 1
ATOM 710 C CA . GLY A 1 90 ? -4.456 -13.908 1.856 1.00 91.06 90 GLY A CA 1
ATOM 711 C C . GLY A 1 90 ? -5.415 -15.089 1.931 1.00 91.06 90 GLY A C 1
ATOM 712 O O . GLY A 1 90 ? -5.740 -15.527 3.025 1.00 91.06 90 GLY A O 1
ATOM 713 N N . GLN A 1 91 ? -5.794 -15.692 0.803 1.00 91.69 91 GLN A N 1
ATOM 714 C CA . GLN A 1 91 ? -6.760 -16.794 0.761 1.00 91.69 91 GLN A CA 1
ATOM 715 C C . GLN A 1 91 ? -6.223 -18.123 1.304 1.00 91.69 91 GLN A C 1
ATOM 717 O O . GLN A 1 91 ? -7.017 -18.965 1.723 1.00 91.69 91 GLN A O 1
ATOM 722 N N . THR A 1 92 ? -4.907 -18.350 1.251 1.00 94.12 92 THR A N 1
ATOM 723 C CA . THR A 1 92 ? -4.305 -19.651 1.601 1.00 94.12 92 THR A CA 1
ATOM 724 C C . THR A 1 92 ? -3.381 -19.608 2.803 1.00 94.12 92 THR A C 1
ATOM 726 O O . THR A 1 92 ? -3.218 -20.631 3.465 1.00 94.12 92 THR A O 1
ATOM 729 N N . ASP A 1 93 ? -2.765 -18.460 3.074 1.00 93.81 93 ASP A N 1
ATOM 730 C CA . ASP A 1 93 ? -1.736 -18.337 4.107 1.00 93.81 93 ASP A CA 1
ATOM 731 C C . ASP A 1 93 ? -2.331 -17.915 5.460 1.00 93.81 93 ASP A C 1
ATOM 733 O O . ASP A 1 93 ? -1.670 -18.053 6.491 1.00 93.81 93 ASP A O 1
ATOM 737 N N . LEU A 1 94 ? -3.589 -17.451 5.468 1.00 91.44 94 LEU A N 1
ATOM 738 C CA . LEU A 1 94 ? -4.375 -17.157 6.666 1.00 91.44 94 LEU A CA 1
ATOM 739 C C . LEU A 1 94 ? -5.477 -18.204 6.873 1.00 91.44 94 LEU A C 1
ATOM 741 O O . LEU A 1 94 ? -6.189 -18.585 5.943 1.00 91.44 94 LEU A O 1
ATOM 745 N N . ASP A 1 95 ? -5.646 -18.651 8.119 1.00 94.31 95 ASP A N 1
ATOM 746 C CA . ASP A 1 95 ? -6.742 -19.539 8.511 1.00 94.31 95 ASP A CA 1
ATOM 747 C C . ASP A 1 95 ? -8.006 -18.724 8.823 1.00 94.31 95 ASP A C 1
ATOM 749 O O . ASP A 1 95 ? -8.275 -18.360 9.967 1.00 94.31 95 ASP A O 1
ATOM 753 N N . TRP A 1 96 ? -8.798 -18.455 7.783 1.00 93.44 96 TRP A N 1
ATOM 754 C CA . TRP A 1 96 ? -10.068 -17.724 7.885 1.00 93.44 96 TRP A CA 1
ATOM 755 C C . TRP A 1 96 ? -11.167 -18.457 8.666 1.00 93.44 96 TRP A C 1
ATOM 757 O O . TRP A 1 96 ? -12.255 -17.913 8.831 1.00 93.44 96 TRP A O 1
ATOM 767 N N . SER A 1 97 ? -10.936 -19.694 9.124 1.00 94.94 97 SER A N 1
ATOM 768 C CA . SER A 1 97 ? -11.900 -20.398 9.978 1.00 94.94 97 SER A CA 1
ATOM 769 C C . SER A 1 97 ? -11.850 -19.950 11.441 1.00 94.94 97 SER A C 1
ATOM 771 O O . SER A 1 97 ? -12.749 -20.284 12.217 1.00 94.94 97 SER A O 1
ATOM 773 N N . ILE A 1 98 ? -10.813 -19.199 11.819 1.00 93.75 98 ILE A N 1
ATOM 774 C CA . ILE A 1 98 ? -10.656 -18.637 13.156 1.00 93.75 98 ILE A CA 1
ATOM 775 C C . ILE A 1 98 ? -11.630 -17.468 13.317 1.00 93.75 98 ILE A C 1
ATOM 777 O O . ILE A 1 98 ? -11.522 -16.458 12.627 1.00 93.75 98 ILE A O 1
ATOM 781 N N . ASP A 1 99 ? -12.566 -17.610 14.254 1.00 91.25 99 ASP A N 1
ATOM 782 C CA . ASP A 1 99 ? -13.476 -16.533 14.639 1.00 91.25 99 ASP A CA 1
ATOM 783 C C . ASP A 1 99 ? -12.720 -15.453 15.425 1.00 91.25 99 ASP A C 1
ATOM 785 O O . ASP A 1 99 ? -11.944 -15.760 16.337 1.00 91.25 99 ASP A O 1
ATOM 789 N N . VAL A 1 100 ? -12.937 -14.192 15.060 1.00 88.00 100 VAL A N 1
ATOM 790 C CA . VAL A 1 100 ? -12.281 -13.034 15.673 1.00 88.00 100 VAL A CA 1
ATOM 791 C C . VAL A 1 100 ? -13.362 -12.113 16.210 1.00 88.00 100 VAL A C 1
ATOM 793 O O . VAL A 1 100 ? -14.145 -11.569 15.438 1.00 88.00 100 VAL A O 1
ATOM 796 N N . ASP A 1 101 ? -13.379 -11.919 17.527 1.00 87.88 101 ASP A N 1
ATOM 797 C CA . ASP A 1 101 ? -14.248 -10.946 18.188 1.00 87.88 101 ASP A CA 1
ATOM 798 C C . ASP A 1 101 ? -13.553 -9.572 18.224 1.00 87.88 101 ASP A C 1
ATOM 800 O O . ASP A 1 101 ? -12.580 -9.410 18.972 1.00 87.88 101 ASP A O 1
ATOM 804 N N . PRO A 1 102 ? -14.027 -8.569 17.460 1.00 82.25 102 PRO A N 1
ATOM 805 C CA . PRO A 1 102 ? -13.431 -7.238 17.456 1.00 82.25 102 PRO A CA 1
ATOM 806 C C . PRO A 1 102 ? -13.409 -6.609 18.853 1.00 82.25 102 PRO A C 1
ATOM 808 O O . PRO A 1 102 ? -12.427 -5.970 19.212 1.00 82.25 102 PRO A O 1
ATOM 811 N N . TYR A 1 103 ? -14.426 -6.859 19.685 1.00 83.69 103 TYR A N 1
ATOM 812 C CA . TYR A 1 103 ? -14.526 -6.288 21.030 1.00 83.69 103 TYR A CA 1
ATOM 813 C C . TYR A 1 103 ? -13.496 -6.877 22.006 1.00 83.69 103 TYR A C 1
ATOM 815 O O . TYR A 1 103 ? -13.111 -6.216 22.970 1.00 83.69 103 TYR A O 1
ATOM 823 N N . ALA A 1 104 ? -13.003 -8.092 21.746 1.00 78.62 104 ALA A N 1
ATOM 824 C CA . ALA A 1 104 ? -11.992 -8.755 22.571 1.00 78.62 104 ALA A CA 1
ATOM 825 C C . ALA A 1 104 ? -10.543 -8.431 22.160 1.00 78.62 104 ALA A C 1
ATOM 827 O O . ALA A 1 104 ? -9.617 -8.663 22.940 1.00 78.62 104 ALA A O 1
ATOM 828 N N . VAL A 1 105 ? -10.332 -7.926 20.940 1.00 70.94 105 VAL A N 1
ATOM 829 C CA . VAL A 1 105 ? -8.999 -7.658 20.363 1.00 70.94 105 VAL A CA 1
ATOM 830 C C . VAL A 1 105 ? -8.600 -6.180 20.479 1.00 70.94 105 VAL A C 1
ATOM 832 O O . VAL A 1 105 ? -7.432 -5.834 20.295 1.00 70.94 105 VAL A O 1
ATOM 835 N N . LEU A 1 106 ? -9.536 -5.307 20.859 1.00 68.00 106 LEU A N 1
ATOM 836 C CA . LEU A 1 106 ? -9.288 -3.885 21.085 1.00 68.00 106 LEU A CA 1
ATOM 837 C C . LEU A 1 106 ? -8.424 -3.644 22.327 1.00 68.00 106 LEU A C 1
ATOM 839 O O . LEU A 1 106 ? -8.909 -3.405 23.430 1.00 68.00 106 LEU A O 1
ATOM 843 N N . ALA A 1 107 ? -7.109 -3.641 22.134 1.00 63.38 107 ALA A N 1
ATOM 844 C CA . ALA A 1 107 ? -6.231 -2.863 22.991 1.00 63.38 107 ALA A CA 1
ATOM 845 C C . ALA A 1 107 ? -6.275 -1.401 22.512 1.00 63.38 107 ALA A C 1
ATOM 847 O O . ALA A 1 107 ? -6.100 -1.164 21.313 1.00 63.38 107 ALA A O 1
ATOM 848 N N . PRO A 1 108 ? -6.473 -0.410 23.401 1.00 61.62 108 PRO A N 1
ATOM 849 C CA . PRO A 1 108 ? -6.299 0.984 23.027 1.00 61.62 108 PRO A CA 1
ATOM 850 C C . PRO A 1 108 ? -4.912 1.180 22.417 1.00 61.62 108 PRO A C 1
ATOM 852 O O . PRO A 1 108 ? -3.919 0.759 23.016 1.00 61.62 108 PRO A O 1
ATOM 855 N N . ALA A 1 109 ? -4.838 1.825 21.251 1.00 60.38 109 ALA A N 1
ATOM 856 C CA . ALA A 1 109 ? -3.557 2.160 20.629 1.00 60.38 109 ALA A CA 1
ATOM 857 C C . ALA A 1 109 ? -2.687 3.014 21.573 1.00 60.38 109 ALA A C 1
ATOM 859 O O . ALA A 1 109 ? -1.473 2.821 21.638 1.00 60.38 109 ALA A O 1
ATOM 860 N N . ASP A 1 110 ? -3.331 3.881 22.364 1.00 74.38 110 ASP A N 1
ATOM 861 C CA . ASP A 1 110 ? -2.731 4.599 23.484 1.00 74.38 110 ASP A CA 1
ATOM 862 C C . ASP A 1 110 ? -3.644 4.529 24.732 1.00 74.38 110 ASP A C 1
ATOM 864 O O . ASP A 1 110 ? -4.633 5.262 24.847 1.00 74.38 110 ASP A O 1
ATOM 868 N N . PRO A 1 111 ? -3.335 3.650 25.704 1.00 77.75 111 PRO A N 1
ATOM 869 C CA . PRO A 1 111 ? -4.096 3.550 26.948 1.00 77.75 111 PRO A CA 1
ATOM 870 C C . PRO A 1 111 ? -4.069 4.827 27.800 1.00 77.75 111 PRO A C 1
ATOM 872 O O . PRO A 1 111 ? -4.995 5.057 28.578 1.00 77.75 111 PRO A O 1
ATOM 875 N N . ALA A 1 112 ? -3.021 5.651 27.686 1.00 82.50 112 ALA A N 1
ATOM 876 C CA . ALA A 1 112 ? -2.915 6.897 28.440 1.00 82.50 112 ALA A CA 1
ATOM 877 C C . ALA A 1 112 ? -3.834 7.977 27.858 1.00 82.50 112 ALA A C 1
ATOM 879 O O . ALA A 1 112 ? -4.437 8.739 28.614 1.00 82.50 112 ALA A O 1
ATOM 880 N N . GLU A 1 113 ? -3.980 8.010 26.534 1.00 80.69 113 GLU A N 1
ATOM 881 C CA . GLU A 1 113 ? -4.929 8.887 25.848 1.00 80.69 113 GLU A CA 1
ATOM 882 C C . GLU A 1 113 ? -6.380 8.528 26.197 1.00 80.69 113 GLU A C 1
ATOM 884 O O . GLU A 1 113 ? -7.167 9.405 26.562 1.00 80.69 113 GLU A O 1
ATOM 889 N N . VAL A 1 114 ? -6.728 7.236 26.188 1.00 81.94 114 VAL A N 1
ATOM 890 C CA . VAL A 1 114 ? -8.069 6.788 26.602 1.00 81.94 114 VAL A CA 1
ATOM 891 C C . VAL A 1 114 ? -8.354 7.160 28.056 1.00 81.94 114 VAL A C 1
ATOM 893 O O . VAL A 1 114 ? -9.402 7.742 28.337 1.00 81.94 114 VAL A O 1
ATOM 896 N N . ALA A 1 115 ? -7.415 6.910 28.975 1.00 84.25 115 ALA A N 1
ATOM 897 C CA . ALA A 1 115 ? -7.571 7.297 30.378 1.00 84.25 115 ALA A CA 1
ATOM 898 C C . ALA A 1 115 ? -7.741 8.817 30.541 1.00 84.25 115 ALA A C 1
ATOM 900 O O . ALA A 1 115 ? -8.596 9.268 31.301 1.00 84.25 115 ALA A O 1
ATOM 901 N N . TYR A 1 116 ? -6.983 9.617 29.782 1.00 86.44 116 TYR A N 1
ATOM 902 C CA . TYR A 1 116 ? -7.120 11.072 29.788 1.00 86.44 116 TYR A CA 1
ATOM 903 C C . TYR A 1 116 ? -8.542 11.514 29.424 1.00 86.44 116 TYR A C 1
ATOM 905 O O . TYR A 1 116 ? -9.107 12.367 30.105 1.00 86.44 116 TYR A O 1
ATOM 913 N N . PHE A 1 117 ? -9.143 10.938 28.382 1.00 88.38 117 PHE A N 1
ATOM 914 C CA . PHE A 1 117 ? -10.491 11.313 27.954 1.00 88.38 117 PHE A CA 1
ATOM 915 C C . PHE A 1 117 ? -11.608 10.731 28.824 1.00 88.38 117 PHE A C 1
ATOM 917 O O . PHE A 1 117 ? -12.653 11.375 28.938 1.00 88.38 117 PHE A O 1
ATOM 924 N N . ALA A 1 118 ? -11.402 9.552 29.413 1.00 86.38 118 ALA A N 1
ATOM 925 C CA . ALA A 1 118 ? -12.366 8.898 30.294 1.00 86.38 118 ALA A CA 1
ATOM 926 C C . ALA A 1 118 ? -12.437 9.559 31.679 1.00 86.38 118 ALA A C 1
ATOM 928 O O . ALA A 1 118 ? -13.525 9.706 32.229 1.00 86.38 118 ALA A O 1
ATOM 929 N N . ASP A 1 119 ? -11.303 10.018 32.218 1.00 89.31 119 ASP A N 1
ATOM 930 C CA . ASP A 1 119 ? -11.237 10.597 33.565 1.00 89.31 119 ASP A CA 1
ATOM 931 C C . ASP A 1 119 ? -11.436 12.121 33.587 1.00 89.31 119 ASP A C 1
ATOM 933 O O . ASP A 1 119 ? -11.690 12.695 34.649 1.00 89.31 119 ASP A O 1
ATOM 937 N N . ASN A 1 120 ? -11.316 12.800 32.440 1.00 92.44 120 ASN A N 1
ATOM 938 C CA . ASN A 1 120 ? -11.445 14.254 32.337 1.00 92.44 120 ASN A CA 1
ATOM 939 C C . ASN A 1 120 ? -12.922 14.692 32.253 1.00 92.44 120 ASN A C 1
ATOM 941 O O . ASN A 1 120 ? -13.530 14.498 31.203 1.00 92.44 120 ASN A O 1
ATOM 945 N N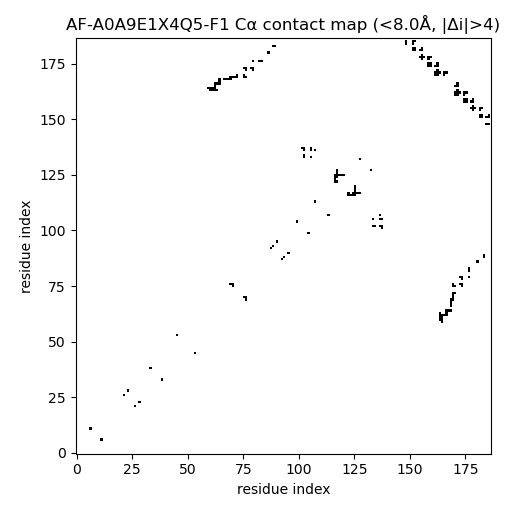 . PRO A 1 121 ? -13.492 15.380 33.264 1.00 92.81 121 PRO A N 1
ATOM 946 C CA . PRO A 1 121 ? -14.897 15.805 33.249 1.00 92.81 121 PRO A CA 1
ATOM 947 C C . PRO A 1 121 ? -15.263 16.793 32.133 1.00 92.81 121 PRO A C 1
ATOM 949 O O . PRO A 1 121 ? -16.439 16.909 31.783 1.00 92.81 121 PRO A O 1
ATOM 952 N N . ASP A 1 122 ? -14.275 17.505 31.582 1.00 93.69 122 ASP A N 1
ATOM 953 C CA . ASP A 1 122 ? -14.458 18.446 30.472 1.00 93.69 122 ASP A CA 1
ATOM 954 C C . ASP A 1 122 ? -14.408 17.748 29.097 1.00 93.69 122 ASP A C 1
ATOM 956 O O . ASP A 1 122 ? -14.690 18.368 28.069 1.00 93.69 122 ASP A O 1
ATOM 960 N N . SER A 1 123 ? -14.056 16.458 29.057 1.00 90.31 123 SER A N 1
ATOM 961 C CA . SER A 1 123 ? -14.025 15.659 27.833 1.00 90.31 123 SER A CA 1
ATOM 962 C C . SER A 1 123 ? -15.442 15.391 27.313 1.00 90.31 123 SER A C 1
ATOM 964 O O . SER A 1 123 ? -16.326 15.002 28.083 1.00 90.31 123 SER A O 1
ATOM 966 N N . PRO A 1 124 ? -15.682 15.493 25.992 1.00 86.50 124 PRO A N 1
ATOM 967 C CA . PRO A 1 124 ? -16.947 15.060 25.404 1.00 86.50 124 PRO A CA 1
ATOM 968 C C . PRO A 1 124 ? -17.187 13.549 25.574 1.00 86.50 124 PRO A C 1
ATOM 970 O O . PRO A 1 124 ? -18.341 13.124 25.556 1.00 86.50 124 PRO A O 1
ATOM 973 N N . LEU A 1 125 ? -16.126 12.758 25.786 1.00 89.00 125 LEU A N 1
ATOM 974 C CA . LEU A 1 125 ? -16.183 11.304 25.974 1.00 89.00 125 LEU A CA 1
ATOM 975 C C . LEU A 1 125 ? -16.376 10.885 27.445 1.00 89.00 125 LEU A C 1
ATOM 977 O O . LEU A 1 125 ? -16.650 9.722 27.714 1.00 89.00 125 LEU A O 1
ATOM 981 N N . TYR A 1 126 ? -16.310 11.821 28.401 1.00 91.06 126 TYR A N 1
ATOM 982 C CA . TYR A 1 126 ? -16.443 11.544 29.843 1.00 91.06 126 TYR A CA 1
ATOM 983 C C . TYR A 1 126 ? -17.756 10.845 30.228 1.00 91.06 126 TYR A C 1
ATOM 985 O O . TYR A 1 126 ? -17.851 10.163 31.243 1.00 91.06 126 TYR A O 1
ATOM 993 N N . LYS A 1 127 ? -18.810 11.067 29.437 1.00 90.81 127 LYS A N 1
ATOM 994 C CA . LYS A 1 127 ? -20.156 10.544 29.704 1.00 90.81 127 LYS A CA 1
ATOM 995 C C . LYS A 1 127 ? -20.369 9.127 29.180 1.00 90.81 127 LYS A C 1
ATOM 997 O O . LYS A 1 127 ? -21.428 8.571 29.459 1.00 90.81 127 LYS A O 1
ATOM 1002 N N . LEU A 1 128 ? -19.420 8.597 28.410 1.00 90.88 128 LEU A N 1
ATOM 1003 C CA . LEU A 1 128 ? -19.533 7.268 27.833 1.00 90.88 128 LEU A CA 1
ATOM 1004 C C . LEU A 1 128 ? -19.382 6.210 28.927 1.00 90.88 128 LEU A C 1
ATOM 1006 O O . LEU A 1 128 ? -18.499 6.298 29.781 1.00 90.88 128 LEU A O 1
ATOM 1010 N N . ASN A 1 129 ? -20.259 5.215 28.899 1.00 89.56 129 ASN A N 1
ATOM 1011 C CA . ASN A 1 129 ? -20.127 4.016 29.720 1.00 89.56 129 ASN A CA 1
ATOM 1012 C C . ASN A 1 129 ? -19.126 3.017 29.099 1.00 89.56 129 ASN A C 1
ATOM 1014 O O . ASN A 1 129 ? -18.577 3.265 28.028 1.00 89.56 129 ASN A O 1
ATOM 1018 N N . GLU A 1 130 ? -18.867 1.896 29.777 1.00 85.12 130 GLU A N 1
ATOM 1019 C CA . GLU A 1 130 ? -17.895 0.887 29.319 1.00 85.12 130 GLU A CA 1
ATOM 1020 C C . GLU A 1 130 ? -18.232 0.317 27.930 1.00 85.12 130 GLU A C 1
ATOM 1022 O O . GLU A 1 130 ? -17.343 0.225 27.085 1.00 85.12 130 GLU A O 1
ATOM 1027 N N . ASP A 1 131 ? -19.505 0.011 27.659 1.00 87.38 131 ASP A N 1
ATOM 1028 C CA . ASP A 1 131 ? -19.945 -0.518 26.361 1.00 87.38 131 ASP A CA 1
ATOM 1029 C C . ASP A 1 131 ? -19.789 0.536 25.250 1.00 87.38 131 ASP A C 1
ATOM 1031 O O . ASP A 1 131 ? -19.352 0.228 24.143 1.00 87.38 131 ASP A O 1
ATOM 1035 N N . GLU A 1 132 ? -20.088 1.804 25.546 1.00 89.81 132 GLU A N 1
ATOM 1036 C CA . GLU A 1 132 ? -19.900 2.916 24.603 1.00 89.81 132 GLU A CA 1
ATOM 1037 C C . GLU A 1 132 ? -18.414 3.189 24.314 1.00 89.81 132 GLU A C 1
ATOM 1039 O O . GLU A 1 132 ? -18.057 3.551 23.194 1.00 89.81 132 GLU A O 1
ATOM 1044 N N . TRP A 1 133 ? -17.530 2.992 25.296 1.00 86.50 133 TRP A N 1
ATOM 1045 C CA . TRP A 1 133 ? -16.080 3.079 25.097 1.00 86.50 133 TRP A CA 1
ATOM 1046 C C . TRP A 1 133 ? -15.541 1.954 24.216 1.00 86.50 133 TRP A C 1
ATOM 1048 O O . TRP A 1 133 ? -14.677 2.197 23.370 1.00 86.50 133 TRP A O 1
ATOM 1058 N N . LEU A 1 134 ? -16.057 0.737 24.393 1.00 85.50 134 LEU A N 1
ATOM 1059 C CA . LEU A 1 134 ? -15.730 -0.388 23.523 1.00 85.50 134 LEU A CA 1
ATOM 1060 C C . LEU A 1 134 ? -16.168 -0.119 22.078 1.00 85.50 134 LEU A C 1
ATOM 1062 O O . LEU A 1 134 ? -15.385 -0.342 21.156 1.00 85.50 134 LEU A O 1
ATOM 1066 N N . GLU A 1 135 ? -17.366 0.437 21.887 1.00 88.69 135 GLU A N 1
ATOM 1067 C CA . GLU A 1 135 ? -17.868 0.834 20.568 1.00 88.69 135 GLU A CA 1
ATOM 1068 C C . GLU A 1 135 ? -16.970 1.887 19.902 1.00 88.69 135 GLU A C 1
ATOM 1070 O O . GLU A 1 135 ? -16.611 1.745 18.736 1.00 88.69 135 GLU A O 1
ATOM 1075 N N . VAL A 1 136 ? -16.520 2.909 20.643 1.00 87.62 136 VAL A N 1
ATOM 1076 C CA . VAL A 1 136 ? -15.544 3.891 20.130 1.00 87.62 136 VAL A CA 1
ATOM 1077 C C . VAL A 1 136 ? -14.249 3.210 19.685 1.00 87.62 136 VAL A C 1
ATOM 1079 O O . VAL A 1 136 ? -13.664 3.605 18.676 1.00 87.62 136 VAL A O 1
ATOM 1082 N N . GLY A 1 137 ? -13.798 2.183 20.408 1.00 85.69 137 GLY A N 1
ATOM 1083 C CA . GLY A 1 137 ? -12.648 1.377 20.010 1.00 85.69 137 GLY A CA 1
ATOM 1084 C C . GLY A 1 137 ? -12.865 0.676 18.667 1.00 85.69 137 GLY A C 1
ATOM 1085 O O . GLY A 1 137 ? -12.017 0.797 17.778 1.00 85.69 137 GLY A O 1
ATOM 1086 N N . VAL A 1 138 ? -14.006 -0.003 18.497 1.00 88.81 138 VAL A N 1
ATOM 1087 C CA . VAL A 1 138 ? -14.368 -0.686 17.240 1.00 88.81 138 VAL A CA 1
ATOM 1088 C C . VAL A 1 138 ? -14.434 0.319 16.095 1.00 88.81 138 VAL A C 1
ATOM 1090 O O . VAL A 1 138 ? -13.800 0.117 15.062 1.00 88.81 138 VAL A O 1
ATOM 1093 N N . GLU A 1 139 ? -15.129 1.438 16.287 1.00 90.56 139 GLU A N 1
ATOM 1094 C CA . GLU A 1 139 ? -15.288 2.465 15.258 1.00 90.56 139 GLU A CA 1
ATOM 1095 C C . GLU A 1 139 ? -13.967 3.162 14.912 1.00 90.56 139 GLU A C 1
ATOM 1097 O O . GLU A 1 139 ? -13.719 3.478 13.749 1.00 90.56 139 GLU A O 1
ATOM 1102 N N . SER A 1 140 ? -13.066 3.336 15.881 1.00 87.19 140 SER A N 1
ATOM 1103 C CA . SER A 1 140 ? -11.708 3.836 15.635 1.00 87.19 140 SER A CA 1
ATOM 1104 C C . SER A 1 140 ? -10.888 2.864 14.778 1.00 87.19 140 SER A C 1
ATOM 1106 O O . SER A 1 140 ? -10.190 3.279 13.844 1.00 87.19 140 SER A O 1
ATOM 1108 N N . MET A 1 141 ? -11.009 1.559 15.040 1.00 86.75 141 MET A N 1
ATOM 1109 C CA . MET A 1 141 ? -10.379 0.525 14.221 1.00 86.75 141 MET A CA 1
ATOM 1110 C C . MET A 1 141 ? -10.985 0.481 12.813 1.00 86.75 141 MET A C 1
ATOM 1112 O O . MET A 1 141 ? -10.233 0.488 11.840 1.00 86.75 141 MET A O 1
ATOM 1116 N N . ASN A 1 142 ? -12.315 0.514 12.688 1.00 90.75 142 ASN A N 1
ATOM 1117 C CA . ASN A 1 142 ? -13.025 0.574 11.407 1.00 90.75 142 ASN A CA 1
ATOM 1118 C C . ASN A 1 142 ? -12.610 1.805 10.593 1.00 90.75 142 ASN A C 1
ATOM 1120 O O . ASN A 1 142 ? -12.319 1.701 9.400 1.00 90.75 142 ASN A O 1
ATOM 1124 N N . TRP A 1 143 ? -12.533 2.971 11.239 1.00 91.12 143 TRP A N 1
ATOM 1125 C CA . TRP A 1 143 ? -12.070 4.204 10.611 1.00 91.12 143 TRP A CA 1
ATOM 1126 C C . TRP A 1 143 ? -10.621 4.080 10.134 1.00 91.12 143 TRP A C 1
ATOM 1128 O O . TRP A 1 143 ? -10.329 4.410 8.985 1.00 91.12 143 TRP A O 1
ATOM 1138 N N . SER A 1 144 ? -9.731 3.547 10.974 1.00 89.44 144 SER A N 1
ATOM 1139 C CA . SER A 1 144 ? -8.319 3.348 10.631 1.00 89.44 144 SER A CA 1
ATOM 1140 C C . SER A 1 144 ? -8.157 2.383 9.456 1.00 89.44 144 SER A C 1
ATOM 1142 O O . SER A 1 144 ? -7.457 2.700 8.499 1.00 89.44 144 SER A O 1
ATOM 1144 N N . LEU A 1 145 ? -8.850 1.238 9.482 1.00 91.06 145 LEU A N 1
ATOM 1145 C CA . LEU A 1 145 ? -8.881 0.277 8.377 1.00 91.06 145 LEU A CA 1
ATOM 1146 C C . LEU A 1 145 ? -9.411 0.917 7.095 1.00 91.06 145 LEU A C 1
ATOM 1148 O O . LEU A 1 145 ? -8.822 0.730 6.037 1.00 91.06 145 LEU A O 1
ATOM 1152 N N . SER A 1 146 ? -10.459 1.737 7.180 1.00 92.19 146 SER A N 1
ATOM 1153 C CA . SER A 1 146 ? -10.947 2.501 6.030 1.00 92.19 146 SER A CA 1
ATOM 1154 C C . SER A 1 146 ? -9.858 3.415 5.458 1.00 92.19 146 SER A C 1
ATOM 1156 O O . SER A 1 146 ? -9.651 3.419 4.245 1.00 92.19 146 SER A O 1
ATOM 1158 N N . GLN A 1 147 ? -9.098 4.132 6.298 1.00 91.50 147 GLN A N 1
ATOM 1159 C CA . GLN A 1 147 ? -7.967 4.940 5.822 1.00 91.50 147 GLN A CA 1
ATOM 1160 C C . GLN A 1 147 ? -6.876 4.083 5.166 1.00 91.50 147 GLN A C 1
ATOM 1162 O O . GLN A 1 147 ? -6.366 4.477 4.117 1.00 91.50 147 GLN A O 1
ATOM 1167 N N . PHE A 1 148 ? -6.560 2.908 5.726 1.00 92.69 148 PHE A N 1
ATOM 1168 C CA . PHE A 1 148 ? -5.635 1.959 5.101 1.00 92.69 148 PHE A CA 1
ATOM 1169 C C . PHE A 1 148 ? -6.124 1.547 3.714 1.00 92.69 148 PHE A C 1
ATOM 1171 O O . PHE A 1 148 ? -5.394 1.746 2.755 1.00 92.69 148 PHE A O 1
ATOM 1178 N N . MET A 1 149 ? -7.371 1.092 3.563 1.00 93.56 149 MET A N 1
ATOM 1179 C CA . MET A 1 149 ? -7.893 0.647 2.261 1.00 93.56 149 MET A CA 1
ATOM 1180 C C . MET A 1 149 ? -7.794 1.732 1.178 1.00 93.56 149 MET A C 1
ATOM 1182 O O . MET A 1 149 ? -7.384 1.453 0.051 1.00 93.56 149 MET A O 1
ATOM 1186 N N . HIS A 1 150 ? -8.125 2.984 1.512 1.00 91.00 150 HIS A N 1
ATOM 1187 C CA . HIS A 1 150 ? -7.985 4.102 0.572 1.00 91.00 150 HIS A CA 1
ATOM 1188 C C . HIS A 1 150 ? -6.512 4.430 0.285 1.00 91.00 150 HIS A C 1
ATOM 1190 O O . HIS A 1 150 ? -6.155 4.720 -0.858 1.00 91.00 150 HIS A O 1
ATOM 1196 N N . GLY A 1 151 ? -5.654 4.373 1.307 1.00 93.19 151 GLY A N 1
ATOM 1197 C CA . GLY A 1 151 ? -4.214 4.579 1.175 1.00 93.19 151 GLY A CA 1
ATOM 1198 C C . GLY A 1 151 ? -3.555 3.536 0.275 1.00 93.19 151 GLY A C 1
ATOM 1199 O O . GLY A 1 151 ? -2.823 3.907 -0.639 1.00 93.19 151 GLY A O 1
ATOM 1200 N N . GLU A 1 152 ? -3.874 2.259 0.476 1.00 96.44 152 GLU A N 1
ATOM 1201 C CA . GLU A 1 152 ? -3.372 1.131 -0.312 1.00 96.44 152 GLU A CA 1
ATOM 1202 C C . GLU A 1 152 ? -3.875 1.200 -1.763 1.00 96.44 152 GLU A C 1
ATOM 1204 O O . GLU A 1 152 ? -3.100 1.026 -2.701 1.00 96.44 152 GLU A O 1
ATOM 1209 N N . GLN A 1 153 ? -5.139 1.581 -1.996 1.00 94.25 153 GLN A N 1
ATOM 1210 C CA . GLN A 1 153 ? -5.632 1.833 -3.357 1.00 94.25 153 GLN A CA 1
ATOM 1211 C C . GLN A 1 153 ? -4.893 3.006 -4.028 1.00 94.25 153 GLN A C 1
ATOM 1213 O O . GLN A 1 153 ? -4.565 2.947 -5.216 1.00 94.25 153 GLN A O 1
ATOM 1218 N N . GLY A 1 154 ? -4.602 4.072 -3.280 1.00 93.19 154 GLY A N 1
ATOM 1219 C CA . GLY A 1 154 ? -3.772 5.175 -3.762 1.00 93.19 154 GLY A CA 1
ATOM 1220 C C . GLY A 1 154 ? -2.350 4.718 -4.096 1.00 93.19 154 GLY A C 1
ATOM 1221 O O . GLY A 1 154 ? -1.835 5.036 -5.168 1.00 93.19 154 GLY A O 1
ATOM 1222 N N . ALA A 1 155 ? -1.732 3.922 -3.222 1.00 95.88 155 ALA A N 1
ATOM 1223 C CA . ALA A 1 155 ? -0.406 3.347 -3.422 1.00 95.88 155 ALA A CA 1
ATOM 1224 C C . ALA A 1 155 ? -0.367 2.410 -4.641 1.00 95.88 155 ALA A C 1
ATOM 1226 O O . ALA A 1 155 ? 0.571 2.481 -5.438 1.00 95.88 155 ALA A O 1
ATOM 1227 N N . LEU A 1 156 ? -1.417 1.615 -4.864 1.00 96.88 156 LEU A N 1
ATOM 1228 C CA . LEU A 1 156 ? -1.594 0.782 -6.053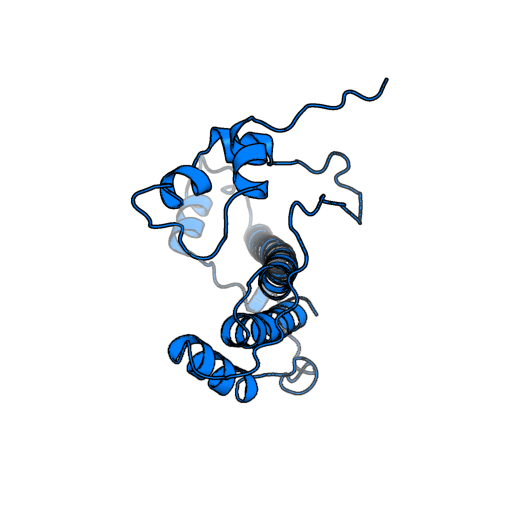 1.00 96.88 156 LEU A CA 1
ATOM 1229 C C . LEU A 1 156 ? -1.545 1.619 -7.341 1.00 96.88 156 LEU A C 1
ATOM 1231 O O . LEU A 1 156 ? -0.836 1.275 -8.289 1.00 96.88 156 LEU A O 1
ATOM 1235 N N . LEU A 1 157 ? -2.250 2.753 -7.377 1.00 94.62 157 LEU A N 1
ATOM 1236 C CA . LEU A 1 157 ? -2.214 3.660 -8.528 1.00 94.62 157 LEU A CA 1
ATOM 1237 C C . LEU A 1 157 ? -0.848 4.346 -8.671 1.00 94.62 157 LEU A C 1
ATOM 1239 O O . LEU A 1 157 ? -0.299 4.394 -9.772 1.00 94.62 157 LEU A O 1
ATOM 1243 N N . CYS A 1 158 ? -0.260 4.831 -7.576 1.00 94.31 158 CYS A N 1
ATOM 1244 C CA . CYS A 1 158 ? 1.061 5.463 -7.575 1.00 94.31 158 CYS A CA 1
ATOM 1245 C C . CYS A 1 158 ? 2.163 4.514 -8.071 1.00 94.31 158 CYS A C 1
ATOM 1247 O O . CYS A 1 158 ? 3.020 4.902 -8.864 1.00 94.31 158 CYS A O 1
ATOM 1249 N N . THR A 1 159 ? 2.145 3.253 -7.644 1.00 96.69 159 THR A N 1
ATOM 1250 C CA . THR A 1 159 ? 3.125 2.247 -8.073 1.00 96.69 159 THR A CA 1
ATOM 1251 C C . THR A 1 159 ? 2.930 1.873 -9.541 1.00 96.69 159 THR A C 1
ATOM 1253 O O . THR A 1 159 ? 3.918 1.771 -10.273 1.00 96.69 159 THR A O 1
ATOM 1256 N N . ALA A 1 160 ? 1.684 1.785 -10.021 1.00 96.44 160 ALA A N 1
ATOM 1257 C CA . ALA A 1 160 ? 1.388 1.612 -11.443 1.00 96.44 160 ALA A CA 1
ATOM 1258 C C . ALA A 1 160 ? 1.913 2.792 -12.279 1.00 96.44 160 ALA A C 1
ATOM 1260 O O . ALA A 1 160 ? 2.518 2.584 -13.333 1.00 96.44 160 ALA A O 1
ATOM 1261 N N . LYS A 1 161 ? 1.789 4.023 -11.768 1.00 95.12 161 LYS A N 1
ATOM 1262 C CA . LYS A 1 161 ? 2.365 5.217 -12.401 1.00 95.12 161 LYS A CA 1
ATOM 1263 C C . LYS A 1 161 ? 3.883 5.159 -12.477 1.00 95.12 161 LYS A C 1
ATOM 1265 O O . LYS A 1 161 ? 4.446 5.529 -13.503 1.00 95.12 161 LYS A O 1
ATOM 1270 N N . ILE A 1 162 ? 4.569 4.638 -11.460 1.00 95.69 162 ILE A N 1
ATOM 1271 C CA . ILE A 1 162 ? 6.024 4.428 -11.538 1.00 95.69 162 ILE A CA 1
ATOM 1272 C C . ILE A 1 162 ? 6.352 3.432 -12.658 1.00 95.69 162 ILE A C 1
ATOM 1274 O O . ILE A 1 162 ? 7.254 3.691 -13.455 1.00 95.69 162 ILE A O 1
ATOM 1278 N N . VAL A 1 163 ? 5.610 2.323 -12.771 1.00 96.88 163 VAL A N 1
ATOM 1279 C CA . VAL A 1 163 ? 5.797 1.351 -13.865 1.00 96.88 163 VAL A CA 1
ATOM 1280 C C . VAL A 1 163 ? 5.618 2.006 -15.234 1.00 96.88 163 VAL A C 1
ATOM 1282 O O . VAL A 1 163 ? 6.382 1.707 -16.151 1.00 96.88 163 VAL A O 1
ATOM 1285 N N . GLU A 1 164 ? 4.645 2.896 -15.386 1.00 96.12 164 GLU A N 1
ATOM 1286 C CA . GLU A 1 164 ? 4.337 3.583 -16.642 1.00 96.12 164 GLU A CA 1
ATOM 1287 C C . GLU A 1 164 ? 5.395 4.632 -17.020 1.00 96.12 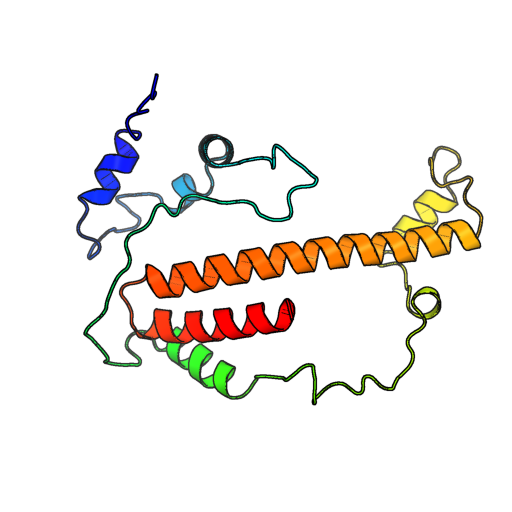164 GLU A C 1
ATOM 1289 O O . GLU A 1 164 ? 5.876 4.645 -18.156 1.00 96.12 164 GLU A O 1
ATOM 1294 N N . THR A 1 165 ? 5.840 5.440 -16.057 1.00 95.69 165 THR A N 1
ATOM 1295 C CA . THR A 1 165 ? 6.537 6.712 -16.320 1.00 95.69 165 THR A CA 1
ATOM 1296 C C . THR A 1 165 ? 8.057 6.668 -16.181 1.00 95.69 165 THR A C 1
ATOM 1298 O O . THR A 1 165 ? 8.737 7.551 -16.693 1.00 95.69 165 THR A O 1
ATOM 1301 N N . VAL A 1 166 ? 8.649 5.664 -15.521 1.00 93.69 166 VAL A N 1
ATOM 1302 C CA . VAL A 1 166 ? 10.120 5.624 -15.382 1.00 93.69 166 VAL A CA 1
ATOM 1303 C C . VAL A 1 166 ? 10.798 5.011 -16.614 1.00 93.69 166 VAL A C 1
ATOM 1305 O O . VAL A 1 166 ? 10.303 4.015 -17.146 1.00 93.69 166 VAL A O 1
ATOM 1308 N N . PRO A 1 167 ? 11.970 5.508 -17.053 1.00 93.19 167 PRO A N 1
ATOM 1309 C CA . PRO A 1 167 ? 12.654 4.977 -18.238 1.00 93.19 167 PRO A CA 1
ATOM 1310 C C . PRO A 1 167 ? 13.510 3.725 -17.958 1.00 93.19 167 PRO A C 1
ATOM 1312 O O . PRO A 1 167 ? 13.927 3.031 -18.891 1.00 93.19 167 PRO A O 1
ATOM 1315 N N . TRP A 1 168 ? 13.786 3.412 -16.685 1.00 93.38 168 TRP A N 1
ATOM 1316 C CA . TRP A 1 168 ? 14.696 2.329 -16.289 1.00 93.38 168 TRP A CA 1
ATOM 1317 C C . TRP A 1 168 ? 13.964 1.009 -16.056 1.00 93.38 168 TRP A C 1
ATOM 1319 O O . TRP A 1 168 ? 13.073 0.927 -15.208 1.00 93.38 168 TRP A O 1
ATOM 1329 N N . ILE A 1 169 ? 14.404 -0.052 -16.735 1.00 94.88 169 ILE A N 1
ATOM 1330 C CA . ILE A 1 169 ? 13.773 -1.372 -16.631 1.00 94.88 169 ILE A CA 1
ATOM 1331 C C . ILE A 1 169 ? 13.840 -1.960 -15.210 1.00 94.88 169 ILE A C 1
ATOM 1333 O O . ILE A 1 169 ? 12.843 -2.493 -14.732 1.00 94.88 169 ILE A O 1
ATOM 1337 N N . ASP A 1 170 ? 14.955 -1.776 -14.489 1.00 94.88 170 ASP A N 1
ATOM 1338 C CA . ASP A 1 170 ? 15.098 -2.224 -13.092 1.00 94.88 170 ASP A CA 1
ATOM 1339 C C . ASP A 1 170 ? 14.047 -1.582 -12.169 1.00 94.88 170 ASP A C 1
ATOM 1341 O O . ASP A 1 170 ? 13.512 -2.234 -11.272 1.00 94.88 170 ASP A O 1
ATOM 1345 N N . ALA A 1 171 ? 13.726 -0.304 -12.405 1.00 95.38 171 ALA A N 1
ATOM 1346 C CA . ALA A 1 171 ? 12.709 0.414 -11.644 1.00 95.38 171 ALA A CA 1
ATOM 1347 C C . ALA A 1 171 ? 11.301 -0.069 -12.000 1.00 95.38 171 ALA A C 1
ATOM 1349 O O . ALA A 1 171 ? 10.511 -0.304 -11.090 1.00 95.38 171 ALA A O 1
ATOM 1350 N N . LYS A 1 172 ? 11.010 -0.298 -13.290 1.00 96.50 172 LYS A N 1
ATOM 1351 C CA . LYS A 1 172 ? 9.731 -0.886 -13.717 1.00 96.50 172 LYS A CA 1
ATOM 1352 C C . LYS A 1 172 ? 9.515 -2.276 -13.105 1.00 96.50 172 LYS A C 1
ATOM 1354 O O . LYS A 1 172 ? 8.419 -2.559 -12.635 1.00 96.50 172 LYS A O 1
ATOM 1359 N N . TYR A 1 173 ? 10.544 -3.127 -13.053 1.00 95.94 173 TYR A N 1
ATOM 1360 C CA . TYR A 1 173 ? 10.443 -4.454 -12.432 1.00 95.94 173 TYR A CA 1
ATOM 1361 C C . TYR A 1 173 ? 10.155 -4.385 -10.935 1.00 95.94 173 TYR A C 1
ATOM 1363 O O . TYR A 1 173 ? 9.243 -5.061 -10.460 1.00 95.94 173 TYR A O 1
ATOM 1371 N N . TYR A 1 174 ? 10.896 -3.560 -10.193 1.00 96.25 174 TYR A N 1
ATOM 1372 C CA . TYR A 1 174 ? 10.639 -3.398 -8.766 1.00 96.25 174 TYR A CA 1
ATOM 1373 C C . TYR A 1 174 ? 9.261 -2.770 -8.499 1.00 96.25 174 TYR A C 1
ATOM 1375 O O . TYR A 1 174 ? 8.490 -3.295 -7.699 1.00 96.25 174 TYR A O 1
ATOM 1383 N N . ALA A 1 175 ? 8.892 -1.709 -9.215 1.00 97.19 175 ALA A N 1
ATOM 1384 C CA . ALA A 1 175 ? 7.580 -1.085 -9.066 1.00 97.19 175 ALA A CA 1
ATOM 1385 C C . ALA A 1 175 ? 6.436 -2.057 -9.389 1.00 97.19 175 ALA A C 1
ATOM 1387 O O . ALA A 1 175 ? 5.439 -2.068 -8.679 1.00 97.19 175 ALA A O 1
ATOM 1388 N N . ALA A 1 176 ? 6.600 -2.946 -10.375 1.00 97.00 176 ALA A N 1
ATOM 1389 C CA . ALA A 1 176 ? 5.607 -3.977 -10.673 1.00 97.00 176 ALA A CA 1
ATOM 1390 C C . ALA A 1 176 ? 5.396 -4.957 -9.507 1.00 97.00 176 ALA A C 1
ATOM 1392 O O . ALA A 1 176 ? 4.281 -5.431 -9.313 1.00 97.00 176 ALA A O 1
ATOM 1393 N N . THR A 1 177 ? 6.432 -5.247 -8.708 1.00 97.12 177 THR A N 1
ATOM 1394 C CA . THR A 1 177 ? 6.228 -6.027 -7.474 1.00 97.12 177 THR A CA 1
ATOM 1395 C C . THR A 1 177 ? 5.415 -5.260 -6.443 1.00 97.12 177 THR A C 1
ATOM 1397 O O . THR A 1 177 ? 4.550 -5.856 -5.822 1.00 97.12 177 THR A O 1
ATOM 1400 N N . GLN A 1 178 ? 5.601 -3.944 -6.342 1.00 96.81 178 GLN A N 1
ATOM 1401 C CA . GLN A 1 178 ? 4.809 -3.108 -5.439 1.00 96.81 178 GLN A CA 1
ATOM 1402 C C . GLN A 1 178 ? 3.353 -2.992 -5.904 1.00 96.81 178 GLN A C 1
ATOM 1404 O O . GLN A 1 178 ? 2.464 -3.105 -5.081 1.00 96.81 178 GLN A O 1
ATOM 1409 N N . VAL A 1 179 ? 3.087 -2.906 -7.215 1.00 97.38 179 VAL A N 1
ATOM 1410 C CA . VAL A 1 179 ? 1.711 -2.975 -7.753 1.00 97.38 179 VAL A CA 1
ATOM 1411 C C . VAL A 1 179 ? 0.997 -4.244 -7.280 1.00 97.38 179 VAL A C 1
ATOM 1413 O O . VAL A 1 179 ? -0.159 -4.189 -6.877 1.00 97.38 179 VAL A O 1
ATOM 1416 N N . VAL A 1 180 ? 1.675 -5.395 -7.320 1.00 96.00 180 VAL A N 1
ATOM 1417 C CA . VAL A 1 180 ? 1.108 -6.656 -6.816 1.00 96.00 180 VAL A CA 1
ATOM 1418 C C . VAL A 1 180 ? 0.991 -6.651 -5.290 1.00 96.00 180 VAL A C 1
ATOM 1420 O O . VAL A 1 180 ? 0.018 -7.184 -4.763 1.00 96.00 180 VAL A O 1
ATOM 1423 N N . ASP A 1 181 ? 1.955 -6.066 -4.577 1.00 95.12 181 ASP A N 1
ATOM 1424 C CA . ASP A 1 181 ? 1.897 -5.946 -3.121 1.00 95.12 181 ASP A CA 1
ATOM 1425 C C . ASP A 1 181 ? 0.659 -5.141 -2.689 1.00 95.12 181 ASP A C 1
ATOM 1427 O O . ASP A 1 181 ? -0.171 -5.695 -1.970 1.00 95.12 181 ASP A O 1
ATOM 1431 N N . GLU A 1 182 ? 0.459 -3.934 -3.229 1.00 96.62 182 GLU A N 1
ATOM 1432 C CA . GLU A 1 182 ? -0.682 -3.086 -2.852 1.00 96.62 182 GLU A CA 1
ATOM 1433 C C . GLU A 1 182 ? -2.017 -3.663 -3.336 1.00 96.62 182 GLU A C 1
ATOM 1435 O O . GLU A 1 182 ? -3.031 -3.543 -2.656 1.00 96.62 182 GLU A O 1
ATOM 1440 N N . ALA A 1 183 ? -2.039 -4.367 -4.476 1.00 95.62 183 ALA A N 1
ATOM 1441 C CA . ALA A 1 183 ? -3.244 -5.070 -4.919 1.00 95.62 183 ALA A CA 1
ATOM 1442 C C . ALA A 1 183 ? -3.708 -6.115 -3.893 1.00 95.62 183 ALA A C 1
ATOM 1444 O O . ALA A 1 183 ? -4.905 -6.231 -3.657 1.00 95.62 183 ALA A O 1
ATOM 1445 N N . ARG A 1 184 ? -2.777 -6.836 -3.254 1.00 94.00 184 ARG A N 1
ATOM 1446 C CA . ARG A 1 184 ? -3.102 -7.820 -2.207 1.00 94.00 184 ARG A CA 1
ATOM 1447 C C . ARG A 1 184 ? -3.393 -7.195 -0.848 1.00 94.00 184 ARG A C 1
ATOM 1449 O O . ARG A 1 184 ? -3.964 -7.853 0.007 1.00 94.00 184 ARG A O 1
ATOM 1456 N N . HIS A 1 185 ? -2.952 -5.965 -0.603 1.00 93.12 185 HIS A N 1
ATOM 1457 C CA . HIS A 1 185 ? -3.366 -5.242 0.599 1.00 93.12 185 HIS A CA 1
ATOM 1458 C C . HIS A 1 185 ? -4.819 -4.758 0.484 1.00 93.12 185 HIS A C 1
ATOM 1460 O O . HIS A 1 185 ? -5.498 -4.638 1.499 1.00 93.12 185 HIS A O 1
ATOM 1466 N N . VAL A 1 186 ? -5.291 -4.495 -0.743 1.00 92.00 186 VAL A N 1
ATOM 1467 C CA . VAL A 1 186 ? -6.659 -4.029 -1.034 1.00 92.00 186 VAL A CA 1
ATOM 1468 C C . VAL A 1 186 ? -7.661 -5.174 -1.264 1.00 92.00 186 VAL A C 1
ATOM 1470 O O . VAL A 1 186 ? -8.865 -4.934 -1.154 1.00 92.00 186 VAL A O 1
ATOM 1473 N N . GLU A 1 187 ? -7.207 -6.377 -1.637 1.00 88.50 187 GLU A N 1
ATOM 1474 C CA . GLU A 1 187 ? -8.081 -7.535 -1.935 1.00 88.50 187 GLU A CA 1
ATOM 1475 C C . GLU A 1 187 ? -8.834 -8.088 -0.715 1.00 88.50 187 GLU A C 1
ATOM 1477 O O . GLU A 1 187 ? -10.007 -8.490 -0.915 1.00 88.50 187 GLU A O 1
#

Secondary structure (DSSP, 8-state):
----PPPPHHHHHHTTS-TT---TTT--HHHHHT-HHHHHHH----S-TT-S-------S---------TTTTHHHHHHHHHHHHS---HHHHS-TTS---HHHH---S-HHHHHHHHH-TTSTTTT--HHHHHHHHHHHHHHHHHHHHHHHHHHHHHHHHHHHH-S-HHHHHHHHHHHHHHHHHH-

Solvent-accessible surface area (backbone atoms only — not comparable to full-atom values): 11609 Å² total; per-residue (Å²): 134,85,80,80,76,74,72,54,76,67,62,59,50,60,78,73,52,73,84,87,71,79,49,74,90,81,50,57,62,68,62,64,74,66,34,65,69,61,51,53,74,71,58,75,78,76,92,53,89,83,57,91,74,84,90,77,88,81,93,72,66,80,46,84,64,90,62,78,76,73,51,86,47,51,70,41,37,53,50,33,62,49,50,76,74,68,70,84,47,77,87,76,76,46,74,82,86,62,87,79,59,67,84,81,67,64,67,65,94,49,62,67,60,52,48,53,35,54,73,31,85,87,35,92,56,34,78,54,52,73,69,55,50,50,49,52,48,51,52,51,50,53,51,51,51,52,52,48,46,55,48,29,51,50,47,24,52,53,26,47,46,46,37,35,52,44,75,47,52,34,54,27,54,29,25,48,51,46,27,54,49,26,48,64,71,57,106

Sequence (187 aa):
MTTTENPSPEAAAMTEMDTENISDAAFDFRAYANDPDRITDFSRSNDDVNSLISVVEDNSDAIFTWRYDKGERAALDKLYEKAKTSQWNGQTDLDWSIDVDPYAVLAPADPAEVAYFADNPDSPLYKLNEDEWLEVGVESMNWSLSQFMHGEQGALLCTAKIVETVPWIDAKYYAATQVVDEARHVE

Mean predicted aligned error: 10.63 Å

Foldseek 3Di:
DDPPDDPDPVLVVVVPDDPPDDDCVNDVPVCVVPPPVVVVVQDDDDPDPPDPDDDHDDPAAFADEPDPDPCPPVVLLVLLVVLVVPDDAPVPPDDPVDDDDLLVPQDPPDPVVVCCQCVDPPHPCVPDDPVRSSVVSSVVVVVVLVVQLVVLVVQLVVLVVQLGHDRDPSSVSSSVSSNVVSVNSND

Radius of gyration: 23.29 Å; Cα contacts (8 Å, |Δi|>4): 109; chains: 1; bounding box: 44×49×59 Å